Protein AF-A0A2V9ZQU6-F1 (afdb_monomer)

Secondary structure (DSSP, 8-state):
-HHHHHHHHHHHHHHHHHHHHHHHHHHHHHHHHHHHHHHHHHHHHHHHHHHHHHHHHHHHHHHHHHHHHHHHHHHHTGGGGHHHHHHHHHHHHHHHHHHHHHHHHHHHHHHHHHHHHHHHHHHHHHHHHHHHHHHHHHHHHHHHHHHHHHHHHHHHHHHHHHHHHHHHHHHHHHHHHHHHHHHHHHHHHHHHHHHHHHHHHHHHHHH-

Nearest PDB structures (foldseek):
  3ja6-assembly1_I  TM=9.041E-01  e=9.131E-10  Escherichia coli
  3ja6-assembly1_H  TM=8.850E-01  e=3.272E-09  Escherichia coli
  3g67-assembly1_A  TM=8.904E-01  e=5.394E-07  Thermotoga maritima
  3zx6-assembly1_B  TM=6.102E-01  e=6.195E-08  Archaeoglobus fulgidus DSM 4304
  8c5v-assembly1_I  TM=5.410E-01  e=1.636E-06  Escherichia coli

Radius of gyration: 52.22 Å; Cα contacts (8 Å, |Δi|>4): 113; chains: 1; bounding box: 105×24×163 Å

pLDDT: mean 94.08, std 4.04, range [61.94, 97.38]

Foldseek 3Di:
DVVLVVLLVVLVVVLVVLVVVLVVLVVVLVVLVVVLVVLVVQLVVLVVVLVVLVVQLVVLVVQLVVLVVQLVVLVVVPPVSPVSNVVSVVSNVVSVVSNVVSVVVNVVSVVSNVVSVVSSVVSVVVSVVSVVVSVVSVVVSVVSVVSSVVSVVVVVVVVVVVVVVVVVVVVVVVVVVVVVVVVVVVVVVVVVVVVVVVVVVVVVVVVD

Structure (mmCIF, N/CA/C/O backbone):
data_AF-A0A2V9ZQU6-F1
#
_entry.id   AF-A0A2V9ZQU6-F1
#
loop_
_atom_site.group_PDB
_atom_site.id
_atom_site.type_symbol
_atom_site.label_atom_id
_atom_site.label_alt_id
_atom_site.label_comp_id
_atom_site.label_asym_id
_atom_site.label_entity_id
_atom_site.label_seq_id
_atom_site.pdbx_PDB_ins_code
_atom_site.Cartn_x
_atom_site.Cartn_y
_atom_site.Cartn_z
_atom_site.occupancy
_atom_site.B_iso_or_equiv
_atom_site.auth_seq_id
_atom_site.auth_comp_id
_atom_site.auth_asym_id
_atom_site.auth_atom_id
_atom_site.pdbx_PDB_model_num
ATOM 1 N N . LEU A 1 1 ? 27.646 -2.721 -28.801 1.00 71.56 1 LEU A N 1
ATOM 2 C CA . LEU A 1 1 ? 27.083 -4.055 -28.483 1.00 71.56 1 LEU A CA 1
ATOM 3 C C . LEU A 1 1 ? 27.116 -4.331 -26.981 1.00 71.56 1 LEU A C 1
ATOM 5 O O . LEU A 1 1 ? 26.057 -4.599 -26.434 1.00 71.56 1 LEU A O 1
ATOM 9 N N . ASP A 1 2 ? 28.264 -4.181 -26.307 1.00 83.19 2 ASP A N 1
ATOM 10 C CA . ASP A 1 2 ? 28.376 -4.360 -24.843 1.00 83.19 2 ASP A CA 1
ATOM 11 C C . ASP A 1 2 ? 27.404 -3.475 -24.039 1.00 83.19 2 ASP A C 1
ATOM 13 O O . ASP A 1 2 ? 26.641 -3.967 -23.212 1.00 83.19 2 ASP A O 1
ATOM 17 N N . ILE A 1 3 ? 27.334 -2.182 -24.377 1.00 85.25 3 ILE A N 1
ATOM 18 C CA . ILE A 1 3 ? 26.419 -1.226 -23.730 1.00 85.25 3 ILE A CA 1
ATOM 19 C C . ILE A 1 3 ? 24.957 -1.673 -23.856 1.00 85.25 3 ILE A C 1
ATOM 21 O O . ILE A 1 3 ? 24.232 -1.646 -22.873 1.00 85.25 3 ILE A O 1
ATOM 25 N N . SER A 1 4 ? 24.524 -2.133 -25.032 1.00 87.81 4 SER A N 1
ATOM 26 C CA . SER A 1 4 ? 23.145 -2.587 -25.247 1.00 87.81 4 SER A CA 1
ATOM 27 C C . SER A 1 4 ? 22.810 -3.848 -24.444 1.00 87.81 4 SER A C 1
ATOM 29 O O . SER A 1 4 ? 21.704 -3.948 -23.920 1.00 87.81 4 SER A O 1
ATOM 31 N N . ASN A 1 5 ? 23.751 -4.792 -24.316 1.00 85.94 5 ASN A N 1
ATOM 32 C CA . ASN A 1 5 ? 23.561 -5.979 -23.476 1.00 85.94 5 ASN A CA 1
ATOM 33 C C . ASN A 1 5 ? 23.418 -5.585 -22.004 1.00 85.94 5 ASN A C 1
ATOM 35 O O . ASN A 1 5 ? 22.438 -5.969 -21.370 1.00 85.94 5 ASN A O 1
ATOM 39 N N . ARG A 1 6 ? 24.321 -4.732 -21.504 1.00 90.94 6 ARG A N 1
ATOM 40 C CA . ARG A 1 6 ? 24.247 -4.192 -20.140 1.00 90.94 6 ARG A CA 1
ATOM 41 C C . ARG A 1 6 ? 22.943 -3.433 -19.902 1.00 90.94 6 ARG A C 1
ATOM 43 O O . ARG A 1 6 ? 22.263 -3.682 -18.919 1.00 90.94 6 ARG A O 1
ATOM 50 N N . SER A 1 7 ? 22.525 -2.570 -20.830 1.00 91.81 7 SER A N 1
ATOM 51 C CA . SER A 1 7 ? 21.235 -1.873 -20.737 1.00 91.81 7 SER A CA 1
ATOM 52 C C . SER A 1 7 ? 20.051 -2.840 -20.677 1.00 91.81 7 SER A C 1
ATOM 54 O O . SER A 1 7 ? 19.087 -2.575 -19.964 1.00 91.81 7 SER A O 1
ATOM 56 N N . ARG A 1 8 ? 20.101 -3.969 -21.395 1.00 89.38 8 ARG A N 1
ATOM 57 C CA . ARG A 1 8 ? 19.036 -4.979 -21.352 1.00 89.38 8 ARG A CA 1
ATOM 58 C C . ARG A 1 8 ? 18.985 -5.700 -20.004 1.00 89.38 8 ARG A C 1
ATOM 60 O O . ARG A 1 8 ? 17.888 -5.924 -19.496 1.00 89.38 8 ARG A O 1
ATOM 67 N N . GLU A 1 9 ? 20.143 -6.030 -19.438 1.00 91.81 9 GLU A N 1
ATOM 68 C CA . GLU A 1 9 ? 20.265 -6.622 -18.100 1.00 91.81 9 GLU A CA 1
ATOM 69 C C . GLU A 1 9 ? 19.737 -5.676 -17.017 1.00 91.81 9 GLU A C 1
ATOM 71 O O . GLU A 1 9 ? 18.927 -6.094 -16.191 1.00 91.81 9 GLU A O 1
ATOM 76 N N . GLU A 1 10 ? 20.099 -4.391 -17.068 1.00 93.44 10 GLU A N 1
ATOM 77 C CA . GLU A 1 10 ? 19.599 -3.372 -16.134 1.00 93.44 10 GLU A CA 1
ATOM 78 C C . GLU A 1 10 ? 18.072 -3.229 -16.209 1.00 93.44 10 GLU A C 1
ATOM 80 O O . GLU A 1 10 ? 17.391 -3.186 -15.186 1.00 93.44 10 GLU A O 1
ATOM 85 N N . VAL A 1 11 ? 17.498 -3.233 -17.417 1.00 93.69 11 VAL A N 1
ATOM 86 C CA . VAL A 1 11 ? 16.038 -3.190 -17.591 1.00 93.69 11 VAL A CA 1
ATOM 87 C C . VAL A 1 11 ? 15.368 -4.453 -17.040 1.00 93.69 11 VAL A C 1
ATOM 89 O O . VAL A 1 11 ? 14.341 -4.348 -16.372 1.00 93.69 11 VAL A O 1
ATOM 92 N N . GLN A 1 12 ? 15.934 -5.643 -17.274 1.00 91.44 12 GLN A N 1
ATOM 93 C CA . GLN A 1 12 ? 15.415 -6.891 -16.698 1.00 91.44 12 GLN A CA 1
ATOM 94 C C . GLN A 1 12 ? 15.499 -6.900 -15.168 1.00 91.44 12 GLN A C 1
ATOM 96 O O . GLN A 1 12 ? 14.545 -7.308 -14.507 1.00 91.44 12 GLN A O 1
ATOM 101 N N . SER A 1 13 ? 16.604 -6.410 -14.608 1.00 95.12 13 SER A N 1
ATOM 102 C CA . SER A 1 13 ? 16.777 -6.231 -13.165 1.00 95.12 13 SER A CA 1
ATOM 103 C C . SER A 1 13 ? 15.735 -5.262 -12.592 1.00 95.12 13 SER A C 1
ATOM 105 O O . SER A 1 13 ? 15.106 -5.547 -11.569 1.00 95.12 13 SER A O 1
ATOM 107 N N . GLY A 1 14 ? 15.478 -4.154 -13.294 1.00 94.75 14 GLY A N 1
ATOM 108 C CA . GLY A 1 14 ? 14.435 -3.190 -12.951 1.00 94.75 14 GLY A CA 1
ATOM 109 C C . GLY A 1 14 ? 13.037 -3.810 -12.938 1.00 94.75 14 GLY A C 1
ATOM 110 O O . GLY A 1 14 ? 12.305 -3.635 -11.966 1.00 94.75 14 GLY A O 1
ATOM 111 N N . ILE A 1 15 ? 12.690 -4.598 -13.962 1.00 93.19 15 ILE A N 1
ATOM 112 C CA . ILE A 1 15 ? 11.414 -5.332 -14.029 1.00 93.19 15 ILE A CA 1
ATOM 113 C C . ILE A 1 15 ? 11.290 -6.298 -12.844 1.00 93.19 15 ILE A C 1
ATOM 115 O O . ILE A 1 15 ? 10.290 -6.266 -12.133 1.00 93.19 15 ILE A O 1
ATOM 119 N N . GLY A 1 16 ? 12.321 -7.103 -12.568 1.00 94.56 16 GLY A N 1
ATOM 120 C CA . GLY A 1 16 ? 12.293 -8.051 -11.449 1.00 94.56 16 GLY A CA 1
ATOM 121 C C . GLY A 1 16 ? 12.213 -7.371 -10.076 1.00 94.56 16 GLY A C 1
ATOM 122 O O . GLY A 1 16 ? 11.577 -7.883 -9.154 1.00 94.56 16 GLY A O 1
ATOM 123 N N . THR A 1 17 ? 12.823 -6.195 -9.922 1.00 95.31 17 THR A N 1
ATOM 124 C CA . THR A 1 17 ? 12.692 -5.379 -8.704 1.00 95.31 17 THR A CA 1
ATOM 125 C C . THR A 1 17 ? 11.271 -4.840 -8.557 1.00 95.31 17 THR A C 1
ATOM 127 O O . THR A 1 17 ? 10.709 -4.880 -7.462 1.00 95.31 17 THR A O 1
ATOM 130 N N . MET A 1 18 ? 10.663 -4.401 -9.659 1.00 94.31 18 MET A N 1
ATOM 131 C CA . MET A 1 18 ? 9.285 -3.921 -9.670 1.00 94.31 18 MET A CA 1
ATOM 132 C C . MET A 1 18 ? 8.286 -5.041 -9.352 1.00 94.31 18 MET A C 1
ATOM 134 O O . MET A 1 18 ? 7.382 -4.834 -8.551 1.00 94.31 18 MET A O 1
ATOM 138 N N . GLU A 1 19 ? 8.475 -6.247 -9.890 1.00 92.88 19 GLU A N 1
ATOM 139 C CA . GLU A 1 19 ? 7.652 -7.419 -9.550 1.00 92.88 19 GLU A CA 1
ATOM 140 C C . GLU A 1 19 ? 7.693 -7.733 -8.046 1.00 92.88 19 GLU A C 1
ATOM 142 O O . GLU A 1 19 ? 6.650 -7.964 -7.433 1.00 92.88 19 GLU A O 1
ATOM 147 N N . LYS A 1 20 ? 8.877 -7.663 -7.420 1.00 95.50 20 LYS A N 1
ATOM 148 C CA . LYS A 1 20 ? 9.015 -7.817 -5.960 1.00 95.50 20 LYS A CA 1
ATOM 149 C C . LYS A 1 20 ? 8.298 -6.710 -5.188 1.00 95.50 20 LYS A C 1
ATOM 151 O O . LYS A 1 20 ? 7.690 -6.989 -4.158 1.00 95.50 20 LYS A O 1
ATOM 156 N N . ALA A 1 21 ? 8.362 -5.468 -5.667 1.00 94.69 21 ALA A N 1
ATOM 157 C CA . ALA A 1 21 ? 7.648 -4.355 -5.049 1.00 94.69 21 ALA A CA 1
ATOM 158 C C . ALA A 1 21 ? 6.122 -4.537 -5.153 1.00 94.69 21 ALA A C 1
ATOM 160 O O . ALA A 1 21 ? 5.420 -4.345 -4.162 1.00 94.69 21 ALA A O 1
ATOM 161 N N . THR A 1 22 ? 5.612 -4.988 -6.302 1.00 94.06 22 THR A N 1
ATOM 162 C CA . THR A 1 22 ? 4.195 -5.335 -6.495 1.00 94.06 22 THR A CA 1
ATOM 163 C C . THR A 1 22 ? 3.752 -6.474 -5.570 1.00 94.06 22 THR A C 1
ATOM 165 O O . THR A 1 22 ? 2.696 -6.375 -4.951 1.00 94.06 22 THR A O 1
ATOM 168 N N . ASP A 1 23 ? 4.555 -7.531 -5.414 1.00 95.50 23 ASP A N 1
ATOM 169 C CA . ASP A 1 23 ? 4.277 -8.607 -4.448 1.00 95.50 23 ASP A CA 1
ATOM 170 C C . ASP A 1 23 ? 4.244 -8.086 -2.999 1.00 95.50 23 ASP A C 1
ATOM 172 O O . ASP A 1 23 ? 3.348 -8.426 -2.224 1.00 95.50 23 ASP A O 1
ATOM 176 N N . GLY A 1 24 ? 5.176 -7.195 -2.645 1.00 97.06 24 GLY A N 1
ATOM 177 C CA . GLY A 1 24 ? 5.191 -6.512 -1.351 1.00 97.06 24 GLY A CA 1
ATOM 178 C C . GLY A 1 24 ? 3.919 -5.699 -1.095 1.00 97.06 24 GLY A C 1
ATOM 179 O O . GLY A 1 24 ? 3.319 -5.825 -0.030 1.00 97.06 24 GLY A O 1
ATOM 180 N N . LEU A 1 25 ? 3.466 -4.925 -2.083 1.00 96.12 25 LEU A N 1
ATOM 181 C CA . LEU A 1 25 ? 2.220 -4.157 -2.002 1.00 96.12 25 LEU A CA 1
ATOM 182 C C . LEU A 1 25 ? 0.991 -5.062 -1.849 1.00 96.12 25 LEU A C 1
ATOM 184 O O . LEU A 1 25 ? 0.143 -4.785 -1.006 1.00 96.12 25 LEU A O 1
ATOM 188 N N . ASN A 1 26 ? 0.921 -6.182 -2.573 1.00 95.50 26 ASN A N 1
ATOM 189 C CA . ASN A 1 26 ? -0.163 -7.155 -2.403 1.00 95.50 26 ASN A CA 1
ATOM 190 C C . ASN A 1 26 ? -0.192 -7.746 -0.985 1.00 95.50 26 ASN A C 1
ATOM 192 O O . ASN A 1 26 ? -1.257 -7.848 -0.381 1.00 95.50 26 ASN A O 1
ATOM 196 N N . LYS A 1 27 ? 0.969 -8.087 -0.412 1.00 97.19 27 LYS A N 1
ATOM 197 C CA . LYS A 1 27 ? 1.060 -8.566 0.980 1.00 97.19 27 LYS A CA 1
ATOM 198 C C . LYS A 1 27 ? 0.620 -7.508 1.988 1.00 97.19 27 LYS A C 1
ATOM 200 O O . LYS A 1 27 ? -0.056 -7.842 2.963 1.00 97.19 27 LYS A O 1
ATOM 205 N N . ILE A 1 28 ? 0.984 -6.247 1.753 1.00 96.81 28 ILE A N 1
ATOM 206 C CA . ILE A 1 28 ? 0.524 -5.119 2.569 1.00 96.81 28 ILE A CA 1
ATOM 207 C C . ILE A 1 28 ? -1.001 -5.010 2.480 1.00 96.81 28 ILE A C 1
ATOM 209 O O . ILE A 1 28 ? -1.645 -4.926 3.520 1.00 96.81 28 ILE A O 1
ATOM 213 N N . ASN A 1 29 ? -1.581 -5.105 1.280 1.00 95.62 29 ASN A N 1
ATOM 214 C CA . ASN A 1 29 ? -3.030 -5.062 1.082 1.00 95.62 29 ASN A CA 1
ATOM 215 C C . ASN A 1 29 ? -3.757 -6.147 1.893 1.00 95.62 29 ASN A C 1
ATOM 217 O O . ASN A 1 29 ? -4.668 -5.848 2.660 1.00 95.62 29 ASN A O 1
ATOM 221 N N . THR A 1 30 ? -3.297 -7.399 1.806 1.00 96.44 30 THR A N 1
ATOM 222 C CA . THR A 1 30 ? -3.853 -8.512 2.594 1.00 96.44 30 THR A CA 1
ATOM 223 C C . THR A 1 30 ? -3.737 -8.264 4.100 1.00 96.44 30 THR A C 1
ATOM 225 O O . THR A 1 30 ? -4.648 -8.576 4.864 1.00 96.44 30 THR A O 1
ATOM 228 N N . THR A 1 31 ? -2.620 -7.683 4.546 1.00 97.31 31 THR A N 1
ATOM 229 C CA . THR A 1 31 ? -2.394 -7.372 5.966 1.00 97.31 31 THR A CA 1
ATOM 230 C C . THR A 1 31 ? -3.321 -6.258 6.456 1.00 97.31 31 THR A C 1
ATOM 232 O O . THR A 1 31 ? -3.838 -6.342 7.570 1.00 97.31 31 THR A O 1
ATOM 235 N N . ILE A 1 32 ? -3.564 -5.237 5.628 1.00 96.81 32 ILE A N 1
ATOM 236 C CA . ILE A 1 32 ? -4.519 -4.160 5.915 1.00 96.81 32 ILE A CA 1
ATOM 237 C C . ILE A 1 32 ? -5.931 -4.735 6.038 1.00 96.81 32 ILE A C 1
ATOM 239 O O . ILE A 1 32 ? -6.586 -4.480 7.043 1.00 96.81 32 ILE A O 1
ATOM 243 N N . GLN A 1 33 ? -6.365 -5.566 5.086 1.00 94.56 33 G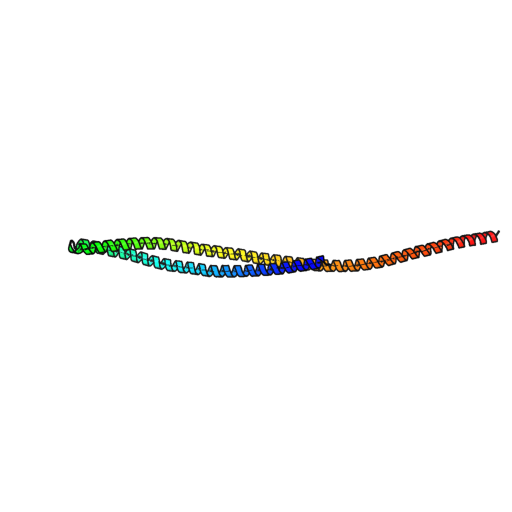LN A N 1
ATOM 244 C CA . GLN A 1 33 ? -7.683 -6.212 5.126 1.00 94.56 33 GLN A CA 1
ATOM 245 C C . GLN A 1 33 ? -7.867 -7.059 6.388 1.00 94.56 33 GLN A C 1
ATOM 247 O O . GLN A 1 33 ? -8.845 -6.887 7.110 1.00 94.56 33 GLN A O 1
ATOM 252 N N . SER A 1 34 ? -6.887 -7.910 6.707 1.00 96.44 34 SER A N 1
ATOM 253 C CA . SER A 1 34 ? -6.923 -8.725 7.925 1.00 96.44 34 SER A CA 1
ATOM 254 C C . SER A 1 34 ? -6.966 -7.868 9.196 1.00 96.44 34 SER A C 1
ATOM 256 O O . SER A 1 34 ? -7.682 -8.189 10.143 1.00 96.44 34 SER A O 1
ATOM 258 N N . SER A 1 35 ? -6.235 -6.751 9.221 1.00 96.56 35 SER A N 1
ATOM 259 C CA . SER A 1 35 ? -6.282 -5.813 10.346 1.00 96.56 35 SER A CA 1
ATOM 260 C C . SER A 1 35 ? -7.651 -5.130 10.452 1.00 96.56 35 SER A C 1
ATOM 262 O O . SER A 1 35 ? -8.138 -4.932 11.564 1.00 96.56 35 SER A O 1
ATOM 264 N N . GLY A 1 36 ? -8.288 -4.827 9.316 1.00 95.62 36 GLY A N 1
ATOM 265 C CA . GLY A 1 36 ? -9.639 -4.269 9.242 1.00 95.62 36 GLY A CA 1
ATOM 266 C C . GLY A 1 36 ? -10.670 -5.188 9.875 1.00 95.62 36 GLY A C 1
ATOM 267 O O . GLY A 1 36 ? -11.415 -4.752 10.748 1.00 95.62 36 GLY A O 1
ATOM 268 N N . GLU A 1 37 ? -10.640 -6.476 9.532 1.00 95.44 37 GLU A N 1
ATOM 269 C CA . GLU A 1 37 ? -11.520 -7.492 10.126 1.00 95.44 37 GLU A CA 1
ATOM 270 C C . GLU A 1 37 ? -11.351 -7.591 11.652 1.00 95.44 37 GLU A C 1
ATOM 272 O O . GLU A 1 37 ? -12.330 -7.683 12.394 1.00 95.44 37 GLU A O 1
ATOM 277 N N . ILE A 1 38 ? -10.108 -7.541 12.145 1.00 96.81 38 ILE A N 1
ATOM 278 C CA . ILE A 1 38 ? -9.818 -7.603 13.585 1.00 96.81 38 ILE A CA 1
ATOM 279 C C . ILE A 1 38 ? -10.369 -6.371 14.313 1.00 96.81 38 ILE A C 1
ATOM 281 O O . ILE A 1 38 ? -10.942 -6.501 15.398 1.00 96.81 38 ILE A O 1
ATOM 285 N N . ILE A 1 39 ? -10.195 -5.178 13.741 1.00 96.81 39 ILE A N 1
ATOM 286 C CA . ILE A 1 39 ? -10.679 -3.934 14.350 1.00 96.81 39 ILE A CA 1
ATOM 287 C C . ILE A 1 39 ? -12.203 -3.832 14.280 1.00 96.81 39 ILE A C 1
ATOM 289 O O . ILE A 1 39 ? -12.821 -3.389 15.248 1.00 96.81 39 ILE A O 1
ATOM 293 N N . ASP A 1 40 ? -12.825 -4.278 13.195 1.00 94.06 40 ASP A N 1
ATOM 294 C CA . ASP A 1 40 ? -14.283 -4.328 13.087 1.00 94.06 40 ASP A CA 1
ATOM 295 C C . ASP A 1 40 ? -14.888 -5.281 14.135 1.00 94.06 40 ASP A C 1
ATOM 297 O O . ASP A 1 40 ? -15.821 -4.933 14.870 1.00 94.06 40 ASP A O 1
ATOM 301 N N . ALA A 1 41 ? -14.262 -6.448 14.328 1.00 95.56 41 ALA A N 1
ATOM 302 C CA . ALA A 1 41 ? -14.624 -7.369 15.400 1.00 95.56 41 ALA A CA 1
ATOM 303 C C . ALA A 1 41 ? -14.427 -6.751 16.799 1.00 95.56 41 ALA A C 1
ATOM 305 O O . ALA A 1 41 ? -15.237 -6.994 17.697 1.00 95.56 41 ALA A O 1
ATOM 306 N N . LEU A 1 42 ? -13.379 -5.943 17.006 1.00 95.94 42 LEU A N 1
ATOM 307 C CA . LEU A 1 42 ? -13.183 -5.185 18.247 1.00 95.94 42 LEU A CA 1
ATOM 308 C C . LEU A 1 42 ? -14.307 -4.160 18.458 1.00 95.94 42 LEU A C 1
ATOM 310 O O . LEU A 1 42 ? -14.829 -4.061 19.568 1.00 95.94 42 LEU A O 1
ATOM 314 N N . GLY A 1 43 ? -14.709 -3.443 17.406 1.00 94.44 43 GLY A N 1
ATOM 315 C CA . GLY A 1 43 ? -15.828 -2.501 17.437 1.00 94.44 43 GLY A CA 1
ATOM 316 C C . GLY A 1 43 ? -17.143 -3.176 17.827 1.00 94.44 43 GLY A C 1
ATOM 317 O O . GLY A 1 43 ? -17.843 -2.688 18.712 1.00 94.44 43 GLY A O 1
ATOM 318 N N . THR A 1 44 ? -17.424 -4.347 17.252 1.00 95.00 44 THR A N 1
ATOM 319 C CA . THR A 1 44 ? -18.609 -5.156 17.590 1.00 95.00 44 THR A CA 1
ATOM 320 C C . THR A 1 44 ? -18.581 -5.624 19.047 1.00 95.00 44 THR A C 1
ATOM 322 O O . THR A 1 44 ? -19.565 -5.490 19.769 1.00 95.00 44 THR A O 1
ATOM 325 N N . ARG A 1 45 ? -17.431 -6.108 19.535 1.00 95.81 45 ARG A N 1
ATOM 326 C CA . ARG A 1 45 ? -17.280 -6.508 20.946 1.00 95.81 45 ARG A CA 1
ATOM 327 C C . ARG A 1 45 ? -17.455 -5.330 21.902 1.00 95.81 45 ARG A C 1
ATOM 329 O O . ARG A 1 45 ? -18.008 -5.507 22.982 1.00 95.81 45 ARG A O 1
ATOM 336 N N . ALA A 1 46 ? -16.987 -4.142 21.525 1.00 96.19 46 ALA A N 1
ATOM 337 C CA . ALA A 1 46 ? -17.186 -2.934 22.315 1.00 96.19 46 ALA A CA 1
ATOM 338 C C . ALA A 1 46 ? -18.667 -2.511 22.349 1.00 96.19 46 ALA A C 1
ATOM 340 O O . ALA A 1 46 ? -19.127 -2.023 23.376 1.00 96.19 46 ALA A O 1
ATOM 341 N N . ASP A 1 47 ? -19.427 -2.716 21.270 1.00 93.44 47 ASP A N 1
ATOM 342 C CA . ASP A 1 47 ? -20.885 -2.514 21.250 1.00 93.44 47 ASP A CA 1
ATOM 343 C C . ASP A 1 47 ? -21.609 -3.462 22.218 1.00 93.44 47 ASP A C 1
ATOM 345 O O . ASP A 1 47 ? -22.432 -3.031 23.025 1.00 93.44 47 ASP A O 1
ATOM 349 N N . ASP A 1 48 ? -21.231 -4.741 22.220 1.00 96.38 48 ASP A N 1
ATOM 350 C CA . ASP A 1 48 ? -21.799 -5.726 23.144 1.00 96.38 48 ASP A CA 1
ATOM 351 C C . ASP A 1 48 ? -21.474 -5.416 24.611 1.00 96.38 48 ASP A C 1
ATOM 353 O O . ASP A 1 48 ? -22.340 -5.550 25.476 1.00 96.38 48 ASP A O 1
ATOM 357 N N . ILE A 1 49 ? -20.256 -4.944 24.904 1.00 95.81 49 ILE A N 1
ATOM 358 C CA . ILE A 1 49 ? -19.913 -4.470 26.252 1.00 95.81 49 ILE A CA 1
ATOM 359 C C . ILE A 1 49 ? -20.752 -3.241 26.619 1.00 95.81 49 ILE A C 1
ATOM 361 O O . ILE A 1 49 ? -21.227 -3.165 27.749 1.00 95.81 49 ILE A O 1
ATOM 365 N N . GLY A 1 50 ? -20.986 -2.317 25.683 1.00 95.44 50 GLY A N 1
ATOM 366 C CA . GLY A 1 50 ? -21.854 -1.155 25.900 1.00 95.44 50 GLY A CA 1
ATOM 367 C C . GLY A 1 50 ? -23.250 -1.553 26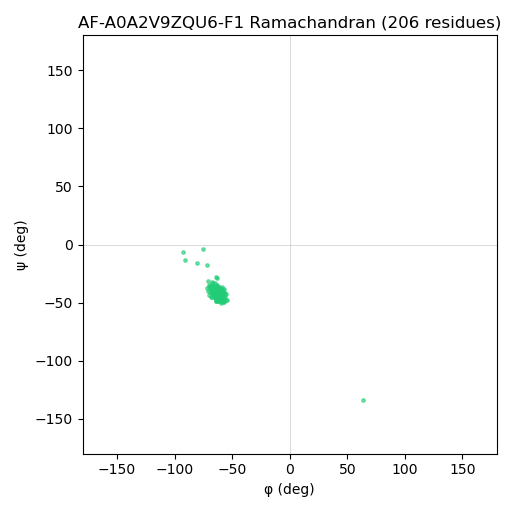.389 1.00 95.44 50 GLY A C 1
ATOM 368 O O . GLY A 1 50 ? -23.697 -1.058 27.420 1.00 95.44 50 GLY A O 1
ATOM 369 N N . LYS A 1 51 ? -23.878 -2.540 25.736 1.00 95.25 51 LYS A N 1
ATOM 370 C CA . LYS A 1 51 ? -25.190 -3.085 26.142 1.00 95.25 51 LYS A CA 1
ATOM 371 C C . LYS A 1 51 ? -25.166 -3.700 27.543 1.00 95.25 51 LYS A C 1
ATOM 373 O O . LYS A 1 51 ? -26.125 -3.572 28.296 1.00 95.25 51 LYS A O 1
ATOM 378 N N . ILE A 1 52 ? -24.079 -4.383 27.908 1.00 95.75 52 ILE A N 1
ATOM 379 C CA . ILE A 1 52 ? -23.924 -4.954 29.256 1.00 95.75 52 ILE A CA 1
ATOM 380 C C . ILE A 1 52 ? -23.823 -3.837 30.299 1.00 95.75 52 ILE A C 1
ATOM 382 O O . ILE A 1 52 ? -24.414 -3.949 31.370 1.00 95.75 52 ILE A O 1
ATOM 386 N N . ILE A 1 53 ? -23.090 -2.764 29.997 1.00 96.31 53 ILE A N 1
ATOM 387 C CA . ILE A 1 53 ? -22.929 -1.627 30.906 1.00 96.31 53 ILE A CA 1
ATOM 388 C C . ILE A 1 53 ? -24.254 -0.895 31.128 1.00 96.31 53 ILE A C 1
ATOM 390 O O . ILE A 1 53 ? -24.535 -0.558 32.274 1.00 96.31 53 ILE A O 1
ATOM 394 N N . GLU A 1 54 ? -25.089 -0.733 30.096 1.00 94.38 54 GLU A N 1
ATOM 395 C CA . GLU A 1 54 ? -26.453 -0.193 30.243 1.00 94.38 54 GLU A CA 1
ATOM 396 C C . GLU A 1 54 ? -27.285 -1.020 31.236 1.00 94.38 54 GLU A C 1
ATOM 398 O O . GLU A 1 54 ? -27.873 -0.471 32.162 1.00 94.38 54 GLU A O 1
ATOM 403 N N . VAL A 1 55 ? -27.249 -2.354 31.134 1.00 96.81 55 VAL A N 1
ATOM 404 C CA . VAL A 1 55 ? -27.959 -3.234 32.081 1.00 96.81 55 VAL A CA 1
ATOM 405 C C . VAL A 1 55 ? -27.425 -3.093 33.511 1.00 96.81 55 VAL A C 1
ATOM 407 O O . VAL A 1 55 ? -28.196 -3.156 34.466 1.00 96.81 55 VAL A O 1
ATOM 410 N N . ILE A 1 56 ? -26.112 -2.927 33.698 1.00 95.44 56 ILE A N 1
ATOM 411 C CA . ILE A 1 56 ? -25.534 -2.755 35.042 1.00 95.44 56 ILE A CA 1
ATOM 412 C C . ILE A 1 56 ? -25.918 -1.389 35.626 1.00 95.44 56 ILE A C 1
ATOM 414 O O . ILE A 1 56 ? -26.169 -1.308 36.829 1.00 95.44 56 ILE A O 1
ATOM 418 N N . ASP A 1 57 ? -25.993 -0.346 34.800 1.00 95.81 57 ASP A N 1
ATOM 419 C CA . ASP A 1 57 ? -26.440 0.987 35.213 1.00 95.81 57 ASP A CA 1
ATOM 420 C C . ASP A 1 57 ? -27.903 0.953 35.687 1.00 95.81 57 ASP A C 1
ATOM 422 O O . ASP A 1 57 ? -28.197 1.368 36.810 1.00 95.81 57 ASP A O 1
ATOM 426 N N . ASP A 1 58 ? -28.783 0.299 34.919 1.00 96.19 58 ASP A N 1
ATOM 427 C CA . ASP A 1 58 ? -30.181 0.054 35.299 1.00 96.19 58 ASP A CA 1
ATOM 428 C C . ASP A 1 58 ? -30.290 -0.726 36.624 1.00 96.19 58 ASP A C 1
ATOM 430 O O . ASP A 1 58 ? -31.119 -0.420 37.488 1.00 96.19 58 ASP A O 1
ATOM 434 N N . LEU A 1 59 ? -29.446 -1.748 36.822 1.00 96.12 59 LEU A N 1
ATOM 435 C CA . LEU A 1 59 ? -29.406 -2.526 38.066 1.00 96.12 59 LEU A CA 1
ATOM 436 C C . LEU A 1 59 ? -28.918 -1.690 39.254 1.00 96.12 59 LEU A C 1
ATOM 438 O O . LEU A 1 59 ? -29.433 -1.849 40.367 1.00 96.12 59 LEU A O 1
ATOM 442 N N . ALA A 1 60 ? -27.939 -0.809 39.046 1.00 96.31 60 ALA A N 1
ATOM 443 C CA . ALA A 1 60 ? -27.454 0.102 40.074 1.00 96.31 60 ALA A CA 1
ATOM 444 C C . ALA A 1 60 ? -28.552 1.09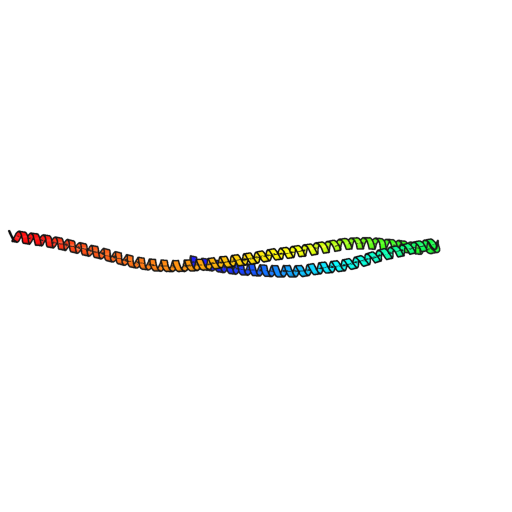8 40.473 1.00 96.31 60 ALA A C 1
ATOM 446 O O . ALA A 1 60 ? -28.798 1.283 41.667 1.00 96.31 60 ALA A O 1
ATOM 447 N N . GLU A 1 61 ? -29.285 1.660 39.509 1.00 95.12 61 GLU A N 1
ATOM 448 C CA . GLU A 1 61 ? -30.407 2.565 39.777 1.00 95.12 61 GLU A CA 1
ATOM 449 C C . GLU A 1 61 ? -31.555 1.859 40.521 1.00 95.12 61 GLU A C 1
ATOM 451 O O . GLU A 1 61 ? -32.051 2.365 41.533 1.00 95.12 61 GLU A O 1
ATOM 456 N N . GLN A 1 62 ? -31.926 0.643 40.105 1.00 96.62 62 GLN A N 1
ATOM 457 C CA . GLN A 1 62 ? -32.928 -0.165 40.812 1.00 96.62 62 GLN A CA 1
ATOM 458 C C . GLN A 1 62 ? -32.493 -0.506 42.240 1.00 96.62 62 GLN A C 1
ATOM 460 O O . GLN A 1 62 ? -33.296 -0.422 43.172 1.00 96.62 62 GLN A O 1
ATOM 465 N N . THR A 1 63 ? -31.220 -0.860 42.434 1.00 96.88 63 THR A N 1
ATOM 466 C CA . THR A 1 63 ? -30.661 -1.151 43.763 1.00 96.88 63 THR A CA 1
ATOM 467 C C . THR A 1 63 ? -30.676 0.095 44.646 1.00 96.88 63 THR A C 1
ATOM 469 O O . THR A 1 63 ? -31.022 0.007 45.825 1.00 96.88 63 THR A O 1
ATOM 472 N N . ASN A 1 64 ? -30.374 1.265 44.079 1.00 94.69 64 ASN A N 1
ATOM 473 C CA . ASN A 1 64 ? -30.443 2.546 44.776 1.00 94.69 64 ASN A CA 1
ATOM 474 C C . ASN A 1 64 ? -31.879 2.871 45.229 1.00 94.69 64 ASN A C 1
ATOM 476 O O . ASN A 1 64 ? -32.103 3.238 46.383 1.00 94.69 64 ASN A O 1
ATOM 480 N N . LEU A 1 65 ? -32.870 2.662 44.355 1.00 95.81 65 LEU A N 1
ATOM 481 C CA . LEU A 1 65 ? -34.295 2.816 44.677 1.00 95.81 65 LEU A CA 1
ATOM 482 C C . LEU A 1 65 ? -34.767 1.831 45.757 1.00 95.81 65 LEU A C 1
ATOM 484 O O . LEU A 1 65 ? -35.491 2.213 46.678 1.00 95.81 65 LEU A O 1
ATOM 488 N N . LEU A 1 66 ? -34.339 0.569 45.679 1.00 96.00 66 LEU A N 1
ATOM 489 C CA . LEU A 1 66 ? -34.621 -0.453 46.692 1.00 96.00 66 LEU A CA 1
ATOM 490 C C . LEU A 1 66 ? -34.031 -0.074 48.056 1.00 96.00 66 LEU A C 1
ATOM 492 O O . LEU A 1 66 ? -34.721 -0.170 49.072 1.00 96.00 66 LEU A O 1
ATOM 496 N N . ALA A 1 67 ? -32.784 0.397 48.074 1.00 96.31 67 ALA A N 1
ATOM 497 C CA . ALA A 1 67 ? -32.105 0.854 49.279 1.00 96.31 67 ALA A CA 1
ATOM 498 C C . ALA A 1 67 ? -32.798 2.074 49.902 1.00 96.31 67 ALA A C 1
ATOM 500 O O . ALA A 1 67 ? -32.989 2.123 51.117 1.00 96.31 67 ALA A O 1
ATOM 501 N N . LEU A 1 68 ? -33.252 3.023 49.080 1.00 94.06 68 LEU A N 1
ATOM 502 C CA . LEU A 1 68 ? -34.025 4.176 49.539 1.00 94.06 68 LEU A CA 1
ATOM 503 C C . LEU A 1 68 ? -35.347 3.750 50.192 1.00 94.06 68 LEU A C 1
ATOM 505 O O . LEU A 1 68 ? -35.666 4.205 51.290 1.00 94.06 68 LEU A O 1
ATOM 509 N N . ASN A 1 69 ? -36.095 2.844 49.559 1.00 94.25 69 ASN A N 1
ATOM 510 C CA . ASN A 1 69 ? -37.338 2.317 50.125 1.00 94.25 69 ASN A CA 1
ATOM 511 C C . ASN A 1 69 ? -37.092 1.583 51.453 1.00 94.25 69 ASN A C 1
ATOM 513 O O . ASN A 1 69 ? -37.849 1.762 52.406 1.00 94.25 69 ASN A O 1
ATOM 517 N N . ALA A 1 70 ? -36.007 0.807 51.546 1.00 94.12 70 ALA A N 1
ATOM 518 C CA . ALA A 1 70 ? -35.612 0.139 52.783 1.00 94.12 70 ALA A CA 1
ATOM 519 C C . ALA A 1 70 ? -35.239 1.138 53.892 1.00 94.12 70 ALA A C 1
ATOM 521 O O . ALA A 1 70 ? -35.619 0.936 55.044 1.00 94.12 70 ALA A O 1
ATOM 522 N N . ALA A 1 71 ? -34.550 2.234 53.558 1.00 93.12 71 ALA A N 1
ATOM 523 C CA . ALA A 1 71 ? -34.220 3.294 54.509 1.00 93.12 71 ALA A CA 1
ATOM 524 C C . ALA A 1 71 ? -35.479 4.010 55.032 1.00 93.12 71 ALA A C 1
ATOM 526 O O . ALA A 1 71 ? -35.582 4.278 56.231 1.00 93.12 71 ALA A O 1
ATOM 527 N N . ILE A 1 72 ? -36.461 4.268 54.159 1.00 91.56 72 ILE A N 1
ATOM 528 C CA . ILE A 1 72 ? -37.758 4.854 54.537 1.00 91.56 72 ILE A CA 1
ATOM 529 C C . ILE A 1 72 ? -38.511 3.925 55.497 1.00 91.56 72 ILE A C 1
ATOM 531 O O . ILE A 1 72 ? -38.993 4.372 56.540 1.00 91.56 72 ILE A O 1
ATOM 535 N N . GLU A 1 73 ? -38.588 2.629 55.187 1.00 94.31 73 GLU A N 1
ATOM 536 C CA . GLU A 1 73 ? -39.314 1.674 56.029 1.00 94.31 73 GLU A CA 1
ATOM 537 C C . GLU A 1 73 ? -38.593 1.426 57.366 1.00 94.31 73 GLU A C 1
ATOM 539 O O . GLU A 1 73 ? -39.233 1.317 58.413 1.00 94.31 73 GLU A O 1
ATOM 544 N N . ALA A 1 74 ? -37.256 1.442 57.370 1.00 93.81 74 ALA A N 1
ATOM 545 C CA . ALA A 1 74 ? -36.458 1.393 58.590 1.00 93.81 74 ALA A CA 1
ATOM 546 C C . ALA A 1 74 ? -36.711 2.610 59.496 1.00 93.81 74 ALA A C 1
ATOM 548 O O . ALA A 1 74 ? -36.886 2.448 60.703 1.00 93.81 74 ALA A O 1
ATOM 549 N N . ALA A 1 75 ? -36.811 3.818 58.928 1.00 90.94 75 ALA A N 1
ATOM 550 C CA . ALA A 1 75 ? -37.184 5.017 59.682 1.00 90.94 75 ALA A CA 1
ATOM 551 C C . ALA A 1 75 ? -38.607 4.912 60.261 1.00 90.94 75 ALA A C 1
ATOM 553 O O . ALA A 1 75 ? -38.862 5.348 61.385 1.00 90.94 75 ALA A O 1
ATOM 554 N N . ARG A 1 76 ? -39.530 4.284 59.523 1.00 92.44 76 ARG A N 1
ATOM 555 C CA . ARG A 1 76 ? -40.916 4.056 59.953 1.00 92.44 76 ARG A CA 1
ATOM 556 C C . ARG A 1 76 ? -41.032 3.075 61.124 1.00 92.44 76 ARG A C 1
ATOM 558 O O . ARG A 1 76 ? -41.916 3.238 61.961 1.00 92.44 76 ARG A O 1
ATOM 565 N N . ALA A 1 77 ? -40.133 2.094 61.205 1.00 92.31 77 ALA A N 1
ATOM 566 C CA . ALA A 1 77 ? -40.061 1.123 62.299 1.00 92.31 77 ALA A CA 1
ATOM 567 C C . ALA A 1 77 ? -39.470 1.691 63.612 1.00 92.31 77 ALA A C 1
ATOM 569 O O . ALA A 1 77 ? -39.441 0.988 64.626 1.00 92.31 77 ALA A O 1
ATOM 570 N N . GLY A 1 78 ? -39.011 2.949 63.622 1.00 90.00 78 GLY A N 1
ATOM 571 C CA . GLY A 1 78 ? -38.482 3.616 64.814 1.00 90.00 78 GLY A CA 1
ATOM 572 C C . GLY A 1 78 ? -37.214 2.945 65.352 1.00 90.00 78 GLY A C 1
ATOM 573 O O . GLY A 1 78 ? -36.304 2.619 64.592 1.00 90.00 78 GLY A O 1
ATOM 574 N N . GLU A 1 79 ? -37.141 2.711 66.667 1.00 88.25 79 GLU A N 1
ATOM 575 C CA . GLU A 1 79 ? -35.942 2.128 67.297 1.00 88.25 79 GLU A CA 1
ATOM 576 C C . GLU A 1 79 ? -35.624 0.704 66.813 1.00 88.25 79 GLU A C 1
ATOM 578 O O . GLU A 1 79 ? -34.456 0.324 66.734 1.00 88.25 79 GLU A O 1
ATOM 583 N N . HIS A 1 80 ? -36.634 -0.073 66.412 1.00 87.69 80 HIS A N 1
ATOM 584 C CA . HIS A 1 80 ? -36.431 -1.427 65.886 1.00 87.69 80 HIS A CA 1
ATOM 585 C C . HIS A 1 80 ? -35.803 -1.444 64.481 1.00 87.69 80 HIS A C 1
ATOM 587 O O . HIS A 1 80 ? -35.261 -2.468 64.068 1.00 87.69 80 HIS A O 1
ATOM 593 N N . GLY A 1 81 ? -35.849 -0.323 63.752 1.00 90.44 81 GLY A N 1
ATOM 594 C CA . GLY A 1 81 ? -35.318 -0.192 62.395 1.00 90.44 81 GLY A CA 1
ATOM 595 C C . GLY A 1 81 ? -33.878 0.317 62.309 1.00 90.44 81 GLY A C 1
ATOM 596 O O . GLY A 1 81 ? -33.305 0.301 61.223 1.00 90.44 81 GLY A O 1
ATOM 597 N N . LEU A 1 82 ? -33.256 0.728 63.423 1.00 87.88 82 LEU A N 1
ATOM 598 C CA . LEU A 1 82 ? -31.937 1.384 63.424 1.00 87.88 82 LEU A CA 1
ATOM 599 C C . LEU A 1 82 ? -30.841 0.559 62.726 1.00 87.88 82 LEU A C 1
ATOM 601 O O . LEU A 1 82 ? -30.071 1.102 61.939 1.00 87.88 82 LEU A O 1
ATOM 605 N N . GLY A 1 83 ? -30.794 -0.756 62.961 1.00 89.44 83 GLY A N 1
ATOM 606 C CA . GLY A 1 83 ? -29.830 -1.641 62.293 1.00 89.44 83 GLY A CA 1
ATOM 607 C C . GLY A 1 83 ? -30.088 -1.787 60.788 1.00 89.44 83 GLY A C 1
ATOM 608 O O . GLY A 1 83 ? -29.146 -1.793 59.999 1.00 89.44 83 GLY A O 1
ATOM 609 N N . PHE A 1 84 ? -31.360 -1.841 60.381 1.00 92.31 84 PHE A N 1
ATOM 610 C CA . PHE A 1 84 ? -31.754 -1.899 58.969 1.00 92.31 84 PHE A CA 1
ATOM 611 C C . PHE A 1 84 ? -31.471 -0.584 58.236 1.00 92.31 84 PHE A C 1
ATOM 613 O O . PHE A 1 84 ? -31.057 -0.620 57.080 1.00 92.31 84 PHE A O 1
ATOM 620 N N . ALA A 1 85 ? -31.627 0.562 58.906 1.00 93.06 85 ALA A N 1
ATOM 621 C CA . ALA A 1 85 ? -31.337 1.875 58.334 1.00 93.06 85 ALA A CA 1
ATOM 622 C C . ALA A 1 85 ? -29.856 2.015 57.946 1.00 93.06 85 ALA A C 1
ATOM 624 O O . ALA A 1 85 ? -29.554 2.508 56.863 1.00 93.06 85 ALA A O 1
ATOM 625 N N . VAL A 1 86 ? -28.936 1.525 58.788 1.00 93.44 86 VAL A N 1
ATOM 626 C CA . VAL A 1 86 ? -27.490 1.545 58.495 1.00 93.44 86 VAL A CA 1
ATOM 627 C C . VAL A 1 86 ? -27.160 0.684 57.275 1.00 93.44 86 VAL A C 1
ATOM 629 O O . VAL A 1 86 ? -26.407 1.113 56.406 1.00 93.44 86 VAL A O 1
ATOM 632 N N . VAL A 1 87 ? -27.744 -0.515 57.184 1.00 95.31 87 VAL A N 1
ATOM 633 C CA . VAL A 1 87 ? -27.532 -1.404 56.031 1.00 95.31 87 VAL A CA 1
ATOM 634 C C . VAL A 1 87 ? -28.099 -0.785 54.755 1.00 95.31 87 VAL A C 1
ATOM 636 O O . VAL A 1 87 ? -27.425 -0.791 53.729 1.00 95.31 87 VAL A O 1
ATOM 639 N N . ALA A 1 88 ? -29.306 -0.221 54.812 1.00 96.12 88 ALA A N 1
ATOM 640 C CA . ALA A 1 88 ? -29.935 0.424 53.665 1.00 96.12 88 ALA A CA 1
ATOM 641 C C . ALA A 1 88 ? -29.090 1.592 53.130 1.00 96.12 88 ALA A C 1
ATOM 643 O O . ALA A 1 88 ? -28.885 1.693 51.923 1.00 96.12 88 ALA A O 1
ATOM 644 N N . ASP A 1 89 ? -28.538 2.430 54.009 1.00 95.12 89 ASP A N 1
ATOM 645 C CA . ASP A 1 89 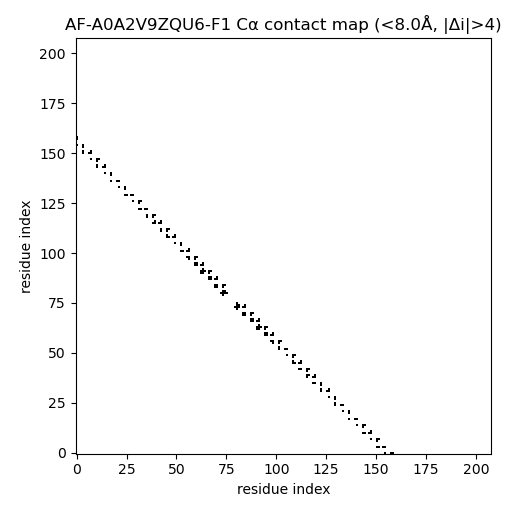? -27.723 3.574 53.592 1.00 95.12 89 ASP A CA 1
ATOM 646 C C . ASP A 1 89 ? -26.354 3.146 53.017 1.00 95.12 89 ASP A C 1
ATOM 648 O O . ASP A 1 89 ? -25.841 3.776 52.091 1.00 95.12 89 ASP A O 1
ATOM 652 N N . GLU A 1 90 ? -25.785 2.031 53.490 1.00 96.56 90 GLU A N 1
ATOM 653 C CA . GLU A 1 90 ? -24.567 1.448 52.910 1.00 96.56 90 GLU A CA 1
ATOM 654 C C . GLU A 1 90 ? -24.829 0.843 51.520 1.00 96.56 90 GLU A C 1
ATOM 656 O O . GLU A 1 90 ? -24.070 1.095 50.583 1.00 96.56 90 GLU A O 1
ATOM 661 N N . VAL A 1 91 ? -25.940 0.114 51.342 1.00 97.06 91 VAL A N 1
ATOM 662 C CA . VAL A 1 91 ? -26.354 -0.408 50.024 1.00 97.06 91 VAL A CA 1
ATOM 663 C C . VAL A 1 91 ? -26.595 0.741 49.042 1.00 97.06 91 VAL A C 1
ATOM 665 O O . VAL A 1 91 ? -26.160 0.658 47.895 1.00 97.06 91 VAL A O 1
ATOM 668 N N . ARG A 1 92 ? -27.218 1.836 49.497 1.00 95.88 92 ARG A N 1
ATOM 669 C CA . ARG A 1 92 ? -27.439 3.050 48.699 1.00 95.88 92 ARG A CA 1
ATOM 670 C C . ARG A 1 92 ? -26.119 3.638 48.193 1.00 95.88 92 ARG A C 1
ATOM 672 O O . ARG A 1 92 ? -25.965 3.860 46.996 1.00 95.88 92 ARG A O 1
ATOM 679 N N . LYS A 1 93 ? -25.130 3.805 49.078 1.00 95.94 93 LYS A N 1
ATOM 680 C CA . LYS A 1 93 ? -23.787 4.286 48.702 1.00 95.94 93 LYS A CA 1
ATOM 681 C C . LYS A 1 93 ? -23.075 3.352 47.725 1.00 95.94 93 LYS A C 1
ATOM 683 O O . LYS A 1 93 ? -22.407 3.829 46.809 1.00 95.94 93 LYS A O 1
ATOM 688 N N . LEU A 1 94 ? -23.195 2.033 47.905 1.00 96.44 94 LEU A N 1
ATOM 689 C CA . LEU A 1 94 ? -22.634 1.062 46.960 1.00 96.44 94 LEU A CA 1
ATOM 690 C C . LEU A 1 94 ? -23.291 1.182 45.581 1.00 96.44 94 LEU A C 1
ATOM 692 O O . LEU A 1 94 ? -22.582 1.143 44.578 1.00 96.44 94 LEU A O 1
ATOM 696 N N . ALA A 1 95 ? -24.612 1.359 45.532 1.00 96.56 95 ALA A N 1
ATOM 697 C CA . ALA A 1 95 ? -25.356 1.534 44.291 1.00 96.56 95 ALA A CA 1
ATOM 698 C C . ALA A 1 95 ? -24.951 2.825 43.557 1.00 96.56 95 ALA A C 1
ATOM 700 O O . ALA A 1 95 ? -24.624 2.772 42.374 1.00 96.56 95 ALA A O 1
ATOM 701 N N . GLU A 1 96 ? -24.857 3.958 44.264 1.00 95.62 96 GLU A N 1
ATOM 702 C CA . GLU A 1 96 ? -24.362 5.231 43.707 1.00 95.62 96 GLU A CA 1
ATOM 703 C C . GLU A 1 96 ? -22.930 5.102 43.165 1.00 95.62 96 GLU A C 1
ATOM 705 O O . GLU A 1 96 ? -22.622 5.570 42.068 1.00 95.62 96 GLU A O 1
ATOM 710 N N . LYS A 1 97 ? -22.047 4.424 43.908 1.00 96.69 97 LYS A N 1
ATOM 711 C CA . LYS A 1 97 ? -20.669 4.178 43.469 1.00 96.69 97 LYS A CA 1
ATOM 712 C C . LYS A 1 97 ? -20.616 3.265 42.241 1.00 96.69 97 LYS A C 1
ATOM 714 O O . LYS A 1 97 ? -19.802 3.503 41.353 1.00 96.69 97 LYS A O 1
ATOM 719 N N . SER A 1 98 ? -21.477 2.248 42.184 1.00 95.94 98 SER A N 1
ATOM 720 C CA . SER A 1 98 ? -21.593 1.350 41.032 1.00 95.94 98 SER A CA 1
ATOM 721 C C . SER A 1 98 ? -22.037 2.107 39.782 1.00 95.94 98 SER A C 1
ATOM 723 O O . SER A 1 98 ? -21.392 1.947 38.751 1.00 95.94 98 SER A O 1
ATOM 725 N N . ALA A 1 99 ? -23.055 2.970 39.895 1.00 94.81 99 ALA A N 1
ATOM 726 C CA . ALA A 1 99 ? -23.546 3.822 38.807 1.00 94.81 99 ALA A CA 1
ATOM 727 C C . ALA A 1 99 ? -22.464 4.793 38.291 1.00 94.81 99 ALA A C 1
ATOM 729 O O . ALA A 1 99 ? -22.274 4.997 37.092 1.00 94.81 99 ALA A O 1
ATOM 730 N N . GLN A 1 100 ? -21.683 5.377 39.205 1.00 96.25 100 GLN A N 1
ATOM 731 C CA . GLN A 1 100 ? -20.560 6.228 38.813 1.00 96.25 100 GLN A CA 1
ATOM 732 C C . GLN A 1 100 ? -19.497 5.438 38.027 1.00 96.25 100 GLN A C 1
ATOM 734 O O . GLN A 1 100 ? -19.010 5.909 37.000 1.00 96.25 100 GLN A O 1
ATOM 739 N N . SER A 1 101 ? -19.158 4.223 38.469 1.00 96.25 101 SER A N 1
ATOM 740 C CA . SER A 1 101 ? -18.200 3.366 37.760 1.00 96.25 101 SER A CA 1
ATOM 741 C C . SER A 1 101 ? -18.716 2.861 36.409 1.00 96.25 101 SER A C 1
ATOM 743 O O . SER A 1 101 ? -17.940 2.819 35.457 1.00 96.25 101 SER A O 1
ATOM 745 N N . THR A 1 102 ? -19.999 2.506 36.277 1.00 95.75 102 THR A N 1
ATOM 746 C CA . THR A 1 102 ? -20.591 2.126 34.982 1.00 95.75 102 THR A CA 1
ATOM 747 C C . THR A 1 102 ? -20.557 3.277 33.996 1.00 95.75 102 THR A C 1
ATOM 749 O O . THR A 1 102 ? -20.216 3.063 32.834 1.00 95.75 102 THR A O 1
ATOM 752 N N . LYS A 1 103 ? -20.809 4.505 34.455 1.00 95.06 103 LYS A N 1
ATOM 753 C CA . LYS A 1 103 ? -20.699 5.698 33.615 1.00 95.06 103 LYS A CA 1
ATOM 754 C C . LYS A 1 103 ? -19.279 5.910 33.084 1.00 95.06 103 LYS A C 1
ATOM 756 O O . LYS A 1 103 ? -19.104 6.107 31.884 1.00 95.06 103 LYS A O 1
ATOM 761 N N . GLU A 1 104 ? -18.267 5.804 33.944 1.00 96.69 104 GLU A N 1
ATOM 762 C CA . GLU A 1 104 ? -16.857 5.905 33.534 1.00 96.69 104 GLU A CA 1
ATOM 763 C C . GLU A 1 104 ? -16.470 4.806 32.528 1.00 96.69 104 GLU A C 1
ATOM 765 O O . GLU A 1 104 ? -15.790 5.071 31.535 1.00 96.69 104 GLU A O 1
ATOM 770 N N . ILE A 1 105 ? -16.942 3.572 32.738 1.00 96.25 105 ILE A N 1
ATOM 771 C CA . ILE A 1 105 ? -16.716 2.473 31.790 1.00 96.25 105 ILE A CA 1
ATOM 772 C C . ILE A 1 105 ? -17.441 2.739 30.462 1.00 96.25 105 ILE A C 1
ATOM 774 O O . ILE A 1 105 ? -16.867 2.490 29.403 1.00 96.25 105 ILE A O 1
ATOM 778 N N . SER A 1 106 ? -18.663 3.275 30.491 1.00 95.69 106 SER A N 1
ATOM 779 C CA . SER A 1 106 ? -19.423 3.630 29.286 1.00 95.69 106 SER A CA 1
ATOM 780 C C . SER A 1 106 ? -18.670 4.651 28.426 1.00 95.69 106 SER A C 1
ATOM 782 O O . SER A 1 106 ? -18.509 4.448 27.221 1.00 95.69 106 SER A O 1
ATOM 784 N N . GLU A 1 107 ? -18.100 5.692 29.042 1.00 96.31 107 GLU A N 1
ATOM 785 C CA . GLU A 1 107 ? -17.268 6.686 28.347 1.00 96.31 107 GLU A CA 1
ATOM 786 C C . GLU A 1 107 ? -16.024 6.050 27.697 1.00 96.31 107 GLU A C 1
ATOM 788 O O . GLU A 1 107 ? -15.689 6.352 26.545 1.00 96.31 107 GLU A O 1
ATOM 793 N N . LEU A 1 108 ? -15.361 5.118 28.393 1.00 96.62 108 LEU A N 1
ATOM 794 C CA . LEU A 1 108 ? -14.225 4.370 27.844 1.00 96.62 108 LEU A CA 1
ATOM 795 C C . LEU A 1 108 ? -14.631 3.504 26.646 1.00 96.62 108 LEU A C 1
ATOM 797 O O . LEU A 1 108 ? -13.924 3.483 25.637 1.00 96.62 108 LEU A O 1
ATOM 801 N N . ILE A 1 109 ? -15.771 2.818 26.727 1.00 96.12 109 ILE A N 1
ATOM 802 C CA . ILE A 1 109 ? -16.283 1.977 25.641 1.00 96.12 109 ILE A CA 1
ATOM 803 C C . ILE A 1 109 ? -16.644 2.817 24.415 1.00 96.12 109 ILE A C 1
ATOM 805 O O . ILE A 1 109 ? -16.251 2.462 23.303 1.00 96.12 109 ILE A O 1
ATOM 809 N N . GLN A 1 110 ? -17.298 3.967 24.595 1.00 94.94 110 GLN A N 1
ATOM 810 C CA . GLN A 1 110 ? -17.578 4.899 23.497 1.00 94.94 110 GLN A CA 1
ATOM 811 C C . GLN A 1 110 ? -16.292 5.401 22.828 1.00 94.94 110 GLN A C 1
ATOM 813 O O . GLN A 1 110 ? -16.216 5.487 21.599 1.00 94.94 110 GLN A O 1
ATOM 818 N N . SER A 1 111 ? -15.256 5.692 23.620 1.00 96.69 111 SER A N 1
ATOM 819 C CA . SER A 1 111 ? -13.940 6.072 23.101 1.00 96.69 111 SER A CA 1
ATOM 820 C C . SER A 1 111 ? -13.313 4.948 22.265 1.00 96.69 111 SER A C 1
ATOM 822 O O . SER A 1 111 ? -12.885 5.185 21.135 1.00 96.69 111 SER A O 1
ATOM 824 N N . ILE A 1 112 ? -13.346 3.704 22.759 1.00 95.94 112 ILE A N 1
ATOM 825 C CA . ILE A 1 112 ? -12.851 2.523 22.031 1.00 95.94 112 ILE A CA 1
ATOM 826 C C . ILE A 1 112 ? -13.603 2.334 20.709 1.00 95.94 112 ILE A C 1
ATOM 828 O O . ILE A 1 112 ? -12.973 2.125 19.674 1.00 95.94 112 ILE A O 1
ATOM 832 N N . GLN A 1 113 ? -14.934 2.449 20.711 1.00 93.06 113 GLN A N 1
ATOM 833 C CA . GLN A 1 113 ? -15.743 2.338 19.493 1.00 93.06 113 GLN A CA 1
ATOM 834 C C . GLN A 1 113 ? -15.380 3.416 18.465 1.00 93.06 113 GLN A C 1
ATOM 836 O O . GLN A 1 113 ? -15.282 3.134 17.268 1.00 93.06 113 GLN A O 1
ATOM 841 N N . LYS A 1 114 ? -15.168 4.657 18.915 1.00 96.06 114 LYS A N 1
ATOM 842 C CA . LYS A 1 114 ? -14.768 5.768 18.046 1.00 96.06 114 LYS A CA 1
ATOM 843 C C . LYS A 1 114 ? -13.392 5.530 17.424 1.00 96.06 114 LYS A C 1
ATOM 845 O O . LYS A 1 114 ? -13.236 5.718 16.217 1.00 96.06 114 LYS A O 1
ATOM 850 N N . GLU A 1 115 ? -12.415 5.108 18.221 1.00 96.88 115 GLU A N 1
ATOM 851 C CA . GLU A 1 115 ? -11.066 4.804 17.732 1.00 96.88 115 GLU A CA 1
ATOM 852 C C . GLU A 1 115 ? -11.063 3.595 16.786 1.00 96.88 115 GLU A C 1
ATOM 854 O O . GLU A 1 115 ? -10.390 3.637 15.757 1.00 96.88 115 GLU A O 1
ATOM 859 N N . ALA A 1 116 ? -11.877 2.566 17.049 1.00 96.25 116 ALA A N 1
ATOM 860 C CA . ALA A 1 116 ? -12.040 1.428 16.144 1.00 96.25 116 ALA A CA 1
ATOM 861 C C . ALA A 1 116 ? -12.581 1.864 14.770 1.00 96.25 116 ALA A C 1
ATOM 863 O O . ALA A 1 116 ? -11.979 1.546 13.746 1.00 96.25 116 ALA A O 1
ATOM 864 N N . ARG A 1 117 ? -13.652 2.673 14.729 1.00 94.38 117 ARG A N 1
ATOM 865 C CA . ARG A 1 117 ? -14.202 3.209 13.466 1.00 94.38 117 ARG A CA 1
ATOM 866 C C . ARG A 1 117 ? -13.175 4.036 12.694 1.00 94.38 117 ARG A C 1
ATOM 868 O O . ARG A 1 117 ? -13.031 3.875 11.487 1.00 94.38 117 ARG A O 1
ATOM 875 N N . LYS A 1 118 ? -12.435 4.896 13.396 1.00 96.81 118 LYS A N 1
ATOM 876 C CA . LYS A 1 118 ? -11.377 5.717 12.795 1.00 96.81 118 LYS A CA 1
ATOM 877 C C . LYS A 1 118 ? -10.232 4.863 12.244 1.00 96.81 118 LYS A C 1
ATOM 879 O O . LYS A 1 118 ? -9.641 5.201 11.222 1.00 96.81 118 LYS A O 1
ATOM 884 N N . ALA A 1 119 ? -9.897 3.766 12.915 1.00 96.94 119 ALA A N 1
ATOM 885 C CA . ALA A 1 119 ? -8.883 2.843 12.436 1.00 96.94 119 ALA A CA 1
ATOM 886 C C . ALA A 1 119 ? -9.338 2.095 11.170 1.00 96.94 119 ALA A C 1
ATOM 888 O O . ALA A 1 119 ? -8.531 1.977 10.252 1.00 96.94 119 ALA A O 1
ATOM 889 N N . VAL A 1 120 ? -10.613 1.696 11.071 1.00 94.81 120 VAL A N 1
ATOM 890 C CA . VAL A 1 120 ? -11.191 1.141 9.829 1.00 94.81 120 VAL A CA 1
ATOM 891 C C . VAL A 1 120 ? -11.119 2.158 8.684 1.00 94.81 120 VAL A C 1
ATOM 893 O O . VAL A 1 120 ? -10.582 1.842 7.630 1.00 94.81 120 VAL A O 1
ATOM 896 N N . GLU A 1 121 ? -11.529 3.411 8.907 1.00 95.50 121 GLU A N 1
ATOM 897 C CA . GLU A 1 121 ? -11.441 4.472 7.886 1.00 95.50 121 GLU A CA 1
ATOM 898 C C . GLU A 1 121 ? -9.995 4.689 7.390 1.00 95.50 121 GLU A C 1
ATOM 900 O O . GLU A 1 121 ? -9.736 4.847 6.194 1.00 95.50 121 GLU A O 1
ATOM 905 N N . ASN A 1 122 ? -9.017 4.651 8.301 1.00 96.56 122 ASN A N 1
ATOM 906 C CA . ASN A 1 122 ? -7.603 4.736 7.934 1.00 96.56 122 ASN A CA 1
ATOM 907 C C . ASN A 1 122 ? -7.124 3.517 7.132 1.00 96.56 122 ASN A C 1
ATOM 909 O O . ASN A 1 122 ? -6.247 3.659 6.276 1.00 96.56 122 ASN A O 1
ATOM 913 N N . MET A 1 123 ? -7.662 2.327 7.403 1.00 95.62 123 MET A N 1
ATOM 914 C CA . MET A 1 123 ? -7.350 1.107 6.656 1.00 95.62 123 MET A CA 1
ATOM 915 C C . MET A 1 123 ? -7.939 1.142 5.247 1.00 95.62 123 MET A C 1
ATOM 917 O O . MET A 1 123 ? -7.235 0.789 4.301 1.00 95.62 123 MET A O 1
ATOM 921 N N . ASP A 1 124 ? -9.156 1.657 5.081 1.00 93.56 124 ASP A N 1
ATOM 922 C CA . ASP A 1 124 ? -9.759 1.882 3.763 1.00 93.56 124 ASP A CA 1
ATOM 923 C C . ASP A 1 124 ? -8.904 2.854 2.943 1.00 93.56 124 ASP A C 1
ATOM 925 O O . ASP A 1 124 ? -8.471 2.545 1.832 1.00 93.56 124 ASP A O 1
ATOM 929 N N . ARG A 1 125 ? -8.512 3.984 3.544 1.00 96.31 125 ARG A N 1
ATOM 930 C CA . ARG A 1 125 ? -7.604 4.939 2.894 1.00 96.31 125 ARG A CA 1
ATOM 931 C C . ARG A 1 125 ? -6.237 4.329 2.566 1.00 96.31 125 ARG A C 1
ATOM 933 O O . ARG A 1 125 ? -5.636 4.659 1.546 1.00 96.31 125 ARG A O 1
ATOM 940 N N . SER A 1 126 ? -5.721 3.452 3.425 1.00 96.62 126 SER A N 1
ATOM 941 C CA . SER A 1 126 ? -4.455 2.750 3.174 1.00 96.62 126 SER A CA 1
ATOM 942 C C . SER A 1 126 ? -4.580 1.759 2.014 1.00 96.62 126 SER A C 1
ATOM 944 O O . SER A 1 126 ? -3.649 1.632 1.223 1.00 96.62 126 SER A O 1
ATOM 946 N N . THR A 1 127 ? -5.737 1.109 1.878 1.00 95.81 127 THR A N 1
ATOM 947 C CA . THR A 1 127 ? -6.069 0.236 0.744 1.00 95.81 127 THR A CA 1
ATOM 948 C C . THR A 1 127 ? -6.050 1.020 -0.568 1.00 95.81 127 THR A C 1
ATOM 950 O O . THR A 1 127 ? -5.423 0.582 -1.533 1.00 95.81 127 THR A O 1
ATOM 953 N N . ASP A 1 128 ? -6.637 2.219 -0.595 1.00 96.56 128 ASP A N 1
ATOM 954 C CA . ASP A 1 128 ? -6.608 3.094 -1.774 1.00 96.56 128 ASP A CA 1
ATOM 955 C C . ASP A 1 128 ? -5.179 3.481 -2.181 1.00 96.56 128 ASP A C 1
ATOM 957 O O . ASP A 1 128 ? -4.817 3.383 -3.355 1.00 96.56 128 ASP A O 1
ATOM 961 N N . ILE A 1 129 ? -4.335 3.847 -1.210 1.00 96.62 129 ILE A N 1
ATOM 962 C CA . ILE A 1 129 ? -2.924 4.194 -1.454 1.00 96.62 129 ILE A CA 1
ATOM 963 C C . ILE A 1 129 ? -2.153 2.996 -2.024 1.00 96.62 129 ILE A C 1
ATOM 965 O O . ILE A 1 129 ? -1.341 3.146 -2.940 1.00 96.62 129 ILE A O 1
ATOM 969 N N . VAL A 1 130 ? -2.396 1.791 -1.502 1.00 97.31 130 VAL A N 1
ATOM 970 C CA . VAL A 1 130 ? -1.761 0.571 -2.015 1.00 97.31 130 VAL A CA 1
ATOM 971 C C . VAL A 1 130 ? -2.222 0.274 -3.442 1.00 97.31 130 VAL A C 1
ATOM 973 O O . VAL A 1 130 ? -1.385 -0.049 -4.286 1.00 97.31 130 VAL A O 1
ATOM 976 N N . ASN A 1 131 ? -3.511 0.441 -3.743 1.00 95.44 131 ASN A N 1
ATOM 977 C CA . ASN A 1 131 ? -4.052 0.274 -5.093 1.00 95.44 131 ASN A CA 1
ATOM 978 C C . ASN A 1 131 ? -3.445 1.274 -6.089 1.00 95.44 131 ASN A C 1
ATOM 980 O O . ASN A 1 131 ? -3.074 0.890 -7.199 1.00 95.44 131 ASN A O 1
ATOM 984 N N . GLU A 1 132 ? -3.277 2.537 -5.692 1.00 96.62 132 GLU A N 1
ATOM 985 C CA . GLU A 1 132 ? -2.560 3.534 -6.494 1.00 96.62 132 GLU A CA 1
ATOM 986 C C . GLU A 1 132 ? -1.105 3.102 -6.744 1.00 96.62 132 GLU A C 1
ATOM 988 O O . GLU A 1 132 ? -0.638 3.111 -7.885 1.00 96.62 132 GLU A O 1
ATOM 993 N N . GLY A 1 133 ? -0.408 2.627 -5.707 1.00 95.88 133 GLY A N 1
ATOM 994 C CA . GLY A 1 133 ? 0.951 2.094 -5.825 1.00 95.88 133 GLY A CA 1
ATOM 995 C C . GLY A 1 133 ? 1.056 0.890 -6.770 1.00 95.88 133 GLY A C 1
ATOM 996 O O . GLY A 1 133 ? 2.014 0.786 -7.540 1.00 95.88 133 GLY A O 1
ATOM 997 N N . LEU A 1 134 ? 0.062 -0.003 -6.760 1.00 95.12 134 LEU A N 1
ATOM 998 C CA . LEU A 1 134 ? -0.016 -1.136 -7.684 1.00 95.12 134 LEU A CA 1
ATOM 999 C C . LEU A 1 134 ? -0.187 -0.664 -9.135 1.00 95.12 134 LEU A C 1
ATOM 1001 O O . LEU A 1 134 ? 0.515 -1.167 -10.015 1.00 95.12 134 LEU A O 1
ATOM 1005 N N . ASN A 1 135 ? -1.050 0.325 -9.380 1.00 95.50 135 ASN A N 1
ATOM 1006 C CA . ASN A 1 135 ? -1.257 0.906 -10.711 1.00 95.50 135 ASN A CA 1
ATOM 1007 C C . ASN A 1 135 ? 0.016 1.583 -11.240 1.00 95.50 135 ASN A C 1
ATOM 1009 O O . ASN A 1 135 ? 0.464 1.272 -12.344 1.00 95.50 135 ASN A O 1
ATOM 1013 N N . LEU A 1 136 ? 0.665 2.423 -10.426 1.00 95.50 136 LEU A N 1
ATOM 1014 C CA . LEU A 1 136 ? 1.952 3.042 -10.771 1.00 95.50 136 LEU A CA 1
ATOM 1015 C C . LEU A 1 136 ? 3.021 1.987 -11.080 1.00 95.50 136 LEU A C 1
ATOM 1017 O O . LEU A 1 136 ? 3.811 2.126 -12.016 1.00 95.50 136 LEU A O 1
ATOM 1021 N N . GLY A 1 137 ? 3.017 0.890 -10.325 1.00 94.38 137 GLY A N 1
ATOM 1022 C CA . GLY A 1 137 ? 3.887 -0.249 -10.567 1.00 94.38 137 GLY A CA 1
ATOM 1023 C C . GLY A 1 137 ? 3.661 -0.938 -11.915 1.00 94.38 137 GLY A C 1
ATOM 1024 O O . GLY A 1 137 ? 4.621 -1.335 -12.583 1.00 94.38 137 GLY A O 1
ATOM 1025 N N . GLN A 1 138 ? 2.404 -1.063 -12.345 1.00 92.69 138 GLN A N 1
ATOM 1026 C CA . GLN A 1 138 ? 2.054 -1.592 -13.666 1.00 92.69 138 GLN A CA 1
ATOM 1027 C C . GLN A 1 138 ? 2.497 -0.645 -14.788 1.00 92.69 138 GLN A C 1
ATOM 1029 O O . GLN A 1 138 ? 3.075 -1.101 -15.780 1.00 92.69 138 GLN A O 1
ATOM 1034 N N . GLU A 1 139 ? 2.289 0.662 -14.622 1.00 95.12 139 GLU A N 1
ATOM 1035 C CA . GLU A 1 139 ? 2.732 1.677 -15.582 1.00 95.12 139 GLU A CA 1
ATOM 1036 C C . GLU A 1 139 ? 4.255 1.675 -15.753 1.00 95.12 139 GLU A C 1
ATOM 1038 O O . GLU A 1 139 ? 4.757 1.654 -16.884 1.00 95.12 139 GLU A O 1
ATOM 1043 N N . LEU A 1 140 ? 5.005 1.608 -14.648 1.00 93.88 140 LEU A N 1
ATOM 1044 C CA . LEU A 1 140 ? 6.463 1.522 -14.680 1.00 93.88 140 LEU A CA 1
ATOM 1045 C C . LEU A 1 140 ? 6.939 0.239 -15.375 1.00 93.88 140 LEU A C 1
ATOM 1047 O O . LEU A 1 140 ? 7.839 0.287 -16.215 1.00 93.88 140 LEU A O 1
ATOM 1051 N N . ASN A 1 141 ? 6.304 -0.903 -15.096 1.00 93.50 141 ASN A N 1
ATOM 1052 C CA . ASN A 1 141 ? 6.590 -2.157 -15.796 1.00 93.50 141 ASN A CA 1
ATOM 1053 C C . ASN A 1 141 ? 6.364 -2.039 -17.312 1.00 93.50 141 ASN A C 1
ATOM 1055 O O . ASN A 1 141 ? 7.186 -2.505 -18.107 1.00 93.50 141 ASN A O 1
ATOM 1059 N N . ALA A 1 142 ? 5.275 -1.393 -17.735 1.00 94.38 142 ALA A N 1
ATOM 1060 C CA . ALA A 1 142 ? 5.004 -1.149 -19.148 1.00 94.38 142 ALA A CA 1
ATOM 1061 C C . ALA A 1 142 ? 6.063 -0.229 -19.784 1.00 94.38 142 ALA A C 1
ATOM 1063 O O . ALA A 1 142 ? 6.515 -0.491 -20.903 1.00 94.38 142 ALA A O 1
ATOM 1064 N 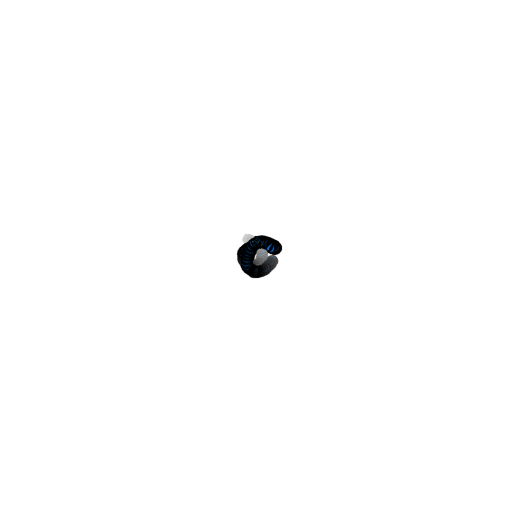N . ALA A 1 143 ? 6.502 0.813 -19.072 1.00 95.75 143 ALA A N 1
ATOM 1065 C CA . ALA A 1 143 ? 7.566 1.707 -19.522 1.00 95.75 143 ALA A CA 1
ATOM 1066 C C . ALA A 1 143 ? 8.913 0.977 -19.667 1.00 95.75 143 ALA A C 1
ATOM 1068 O O . ALA A 1 143 ? 9.556 1.080 -20.713 1.00 95.75 143 ALA A O 1
ATOM 1069 N N . LEU A 1 144 ? 9.305 0.164 -18.682 1.00 94.06 144 LEU A N 1
ATOM 1070 C CA . LEU A 1 144 ? 10.530 -0.642 -18.735 1.00 94.06 144 LEU A CA 1
ATOM 1071 C C . LEU A 1 144 ? 10.511 -1.640 -19.900 1.00 94.06 144 LEU A C 1
ATOM 1073 O O . LEU A 1 144 ? 11.508 -1.782 -20.607 1.00 94.06 144 LEU A O 1
ATOM 1077 N N . ARG A 1 145 ? 9.366 -2.276 -20.181 1.00 92.94 145 ARG A N 1
ATOM 1078 C CA . ARG A 1 145 ? 9.211 -3.149 -21.359 1.00 92.94 145 ARG A CA 1
ATOM 1079 C C . ARG A 1 145 ? 9.403 -2.390 -22.672 1.00 92.94 145 ARG A C 1
ATOM 1081 O O . ARG A 1 145 ? 10.087 -2.892 -23.563 1.00 92.94 145 ARG A O 1
ATOM 1088 N N . LYS A 1 146 ? 8.860 -1.172 -22.791 1.00 95.25 146 LYS A N 1
ATOM 1089 C CA . LYS A 1 146 ? 9.099 -0.309 -23.962 1.00 95.25 146 LYS A CA 1
ATOM 1090 C C . LYS A 1 146 ? 10.586 0.024 -24.113 1.00 95.25 146 LYS A C 1
ATOM 1092 O O . LYS A 1 146 ? 11.115 -0.104 -25.212 1.00 95.25 146 LYS A O 1
ATOM 1097 N N . ILE A 1 147 ? 11.270 0.370 -23.020 1.00 94.19 147 ILE A N 1
ATOM 1098 C CA . ILE A 1 147 ? 12.718 0.634 -23.030 1.00 94.19 147 ILE A CA 1
ATOM 1099 C C . ILE A 1 147 ? 13.493 -0.613 -23.480 1.00 94.19 147 ILE A C 1
ATOM 1101 O O . ILE A 1 147 ? 14.374 -0.506 -24.329 1.00 94.19 147 ILE A O 1
ATOM 1105 N N . SER A 1 148 ? 13.135 -1.802 -22.985 1.00 92.06 148 SER A N 1
ATOM 1106 C CA . SER A 1 148 ? 13.758 -3.070 -23.397 1.00 92.06 148 SER A CA 1
ATOM 1107 C C . SER A 1 148 ? 13.675 -3.301 -24.913 1.00 92.06 148 SER A C 1
ATOM 1109 O O . SER A 1 148 ? 14.658 -3.697 -25.551 1.00 92.06 148 SER A O 1
ATOM 1111 N N . ASN A 1 149 ? 12.517 -2.997 -25.507 1.00 92.94 149 ASN A N 1
ATOM 1112 C CA . ASN A 1 149 ? 12.308 -3.107 -26.949 1.00 92.94 149 ASN A CA 1
ATOM 1113 C C . ASN A 1 149 ? 13.189 -2.117 -27.723 1.00 92.94 149 ASN A C 1
ATOM 1115 O O . ASN A 1 149 ? 13.869 -2.524 -28.662 1.00 92.94 149 ASN A O 1
ATOM 1119 N N . VAL A 1 150 ? 13.245 -0.853 -27.288 1.00 94.50 150 VAL A N 1
ATOM 1120 C CA . VAL A 1 150 ? 14.096 0.177 -27.911 1.00 94.50 150 VAL A CA 1
ATOM 1121 C C . VAL A 1 150 ? 15.577 -0.208 -27.834 1.00 94.50 150 VAL A C 1
ATOM 1123 O O . VAL A 1 150 ? 16.289 -0.125 -28.830 1.00 94.50 150 VAL A O 1
ATOM 1126 N N . VAL A 1 151 ? 16.050 -0.703 -26.686 1.00 92.44 151 VAL A N 1
ATOM 1127 C CA . VAL A 1 151 ? 17.436 -1.186 -26.529 1.00 92.44 151 VAL A CA 1
ATOM 1128 C C . VAL A 1 151 ? 17.738 -2.336 -27.495 1.00 92.44 151 VAL A C 1
ATOM 1130 O O . VAL A 1 151 ? 18.827 -2.400 -28.070 1.00 92.44 151 VAL A O 1
ATOM 1133 N N . THR A 1 152 ? 16.769 -3.229 -27.707 1.00 90.94 152 THR A N 1
ATOM 1134 C CA . THR A 1 152 ? 16.891 -4.345 -28.656 1.00 90.94 152 THR A CA 1
ATOM 1135 C C . THR A 1 152 ? 16.967 -3.858 -30.105 1.00 90.94 152 THR A C 1
ATOM 1137 O O . THR A 1 152 ? 17.734 -4.402 -30.896 1.00 90.94 152 THR A O 1
ATOM 1140 N N . GLU A 1 153 ? 16.210 -2.826 -30.465 1.00 93.62 153 GLU A N 1
ATOM 1141 C CA . GLU A 1 153 ? 16.257 -2.218 -31.797 1.00 93.62 153 GLU A CA 1
ATOM 1142 C C . GLU A 1 153 ? 17.592 -1.504 -32.048 1.00 93.62 153 GLU A C 1
ATOM 1144 O O . GLU A 1 153 ? 18.249 -1.749 -33.059 1.00 93.62 153 GLU A O 1
ATOM 1149 N N . VAL A 1 154 ? 18.071 -0.724 -31.074 1.00 92.06 154 VAL A N 1
ATOM 1150 C CA . VAL A 1 154 ? 19.393 -0.077 -31.126 1.00 92.06 154 VAL A CA 1
ATOM 1151 C C . VAL A 1 154 ? 20.514 -1.108 -31.289 1.00 92.06 154 VAL A C 1
ATOM 1153 O O . VAL A 1 154 ? 21.461 -0.878 -32.041 1.00 92.06 154 VAL A O 1
ATOM 1156 N N . TYR A 1 155 ? 20.411 -2.260 -30.619 1.00 90.75 155 TYR A N 1
ATOM 1157 C CA . TYR A 1 15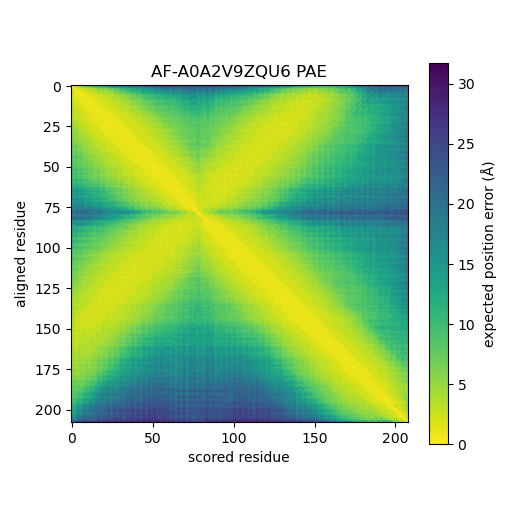5 ? 21.367 -3.355 -30.792 1.00 90.75 155 TYR A CA 1
ATOM 1158 C C . TYR A 1 155 ? 21.415 -3.850 -32.244 1.00 90.75 155 TYR A C 1
ATOM 1160 O O . TYR A 1 155 ? 22.508 -4.022 -32.783 1.00 90.75 155 TYR A O 1
ATOM 1168 N N . LYS A 1 156 ? 20.254 -4.032 -32.889 1.00 92.06 156 LYS A N 1
ATOM 1169 C CA . LYS A 1 156 ? 20.175 -4.460 -34.295 1.00 92.06 156 LYS A CA 1
ATOM 1170 C C . LYS A 1 156 ? 20.795 -3.429 -35.235 1.00 92.06 156 LYS A C 1
ATOM 1172 O O . LYS A 1 156 ? 21.663 -3.793 -36.024 1.00 92.06 156 LYS A O 1
ATOM 1177 N N . PHE A 1 157 ? 20.453 -2.148 -35.089 1.00 93.31 157 PHE A N 1
ATOM 1178 C CA . PHE A 1 157 ? 21.059 -1.095 -35.912 1.00 93.31 157 PHE A CA 1
ATOM 1179 C C . PHE A 1 157 ? 22.575 -1.019 -35.736 1.00 93.31 157 PHE A C 1
ATOM 1181 O O . PHE A 1 157 ? 23.302 -0.849 -36.710 1.00 93.31 157 PHE A O 1
ATOM 1188 N N . ALA A 1 158 ? 23.087 -1.207 -34.518 1.00 91.69 158 ALA A N 1
ATOM 1189 C CA . ALA A 1 158 ? 24.529 -1.249 -34.294 1.00 91.69 158 ALA A CA 1
ATOM 1190 C C . ALA A 1 158 ? 25.208 -2.425 -35.025 1.00 91.69 158 ALA A C 1
ATOM 1192 O O . ALA A 1 158 ? 26.337 -2.276 -35.495 1.00 91.69 158 ALA A O 1
ATOM 1193 N N . GLN A 1 159 ? 24.542 -3.582 -35.138 1.00 92.19 159 GLN A N 1
ATOM 1194 C CA . GLN A 1 159 ? 25.047 -4.713 -35.924 1.00 92.19 159 GLN A CA 1
ATOM 1195 C C . GLN A 1 159 ? 25.045 -4.409 -37.426 1.00 92.19 159 GLN A C 1
ATOM 1197 O O . GLN A 1 159 ? 26.046 -4.664 -38.094 1.00 92.19 159 GLN A O 1
ATOM 1202 N N . GLU A 1 160 ? 23.962 -3.827 -37.943 1.00 95.44 160 GLU A N 1
ATOM 1203 C CA . GLU A 1 160 ? 23.844 -3.434 -39.353 1.00 95.44 160 GLU A CA 1
ATOM 1204 C C . GLU A 1 160 ? 24.891 -2.382 -39.741 1.00 95.44 160 GLU A C 1
ATOM 1206 O O . GLU A 1 160 ? 25.581 -2.541 -40.747 1.00 95.44 160 GLU A O 1
ATOM 1211 N N . ILE A 1 161 ? 25.094 -1.359 -38.902 1.00 94.62 161 ILE A N 1
ATOM 1212 C CA . ILE A 1 161 ? 26.145 -0.349 -39.096 1.00 94.62 161 ILE A CA 1
ATOM 1213 C C . ILE A 1 161 ? 27.526 -1.006 -39.095 1.00 94.62 161 ILE A C 1
ATOM 1215 O O . ILE A 1 161 ? 28.366 -0.674 -39.932 1.00 94.62 161 ILE A O 1
ATOM 1219 N N . GLY A 1 162 ? 27.774 -1.947 -38.178 1.00 94.50 162 GLY A N 1
ATOM 1220 C CA . GLY A 1 162 ? 29.030 -2.695 -38.136 1.00 94.50 162 GLY A CA 1
ATOM 1221 C C . GLY A 1 162 ? 29.293 -3.466 -39.433 1.00 94.50 162 GLY A C 1
ATOM 1222 O O . GLY A 1 162 ? 30.398 -3.399 -39.972 1.00 94.50 162 GLY A O 1
ATOM 1223 N N . ALA A 1 163 ? 28.270 -4.137 -39.970 1.00 95.62 163 ALA A N 1
ATOM 1224 C CA . ALA A 1 163 ? 28.356 -4.851 -41.241 1.00 95.62 163 ALA A CA 1
ATOM 1225 C C . ALA A 1 163 ? 28.607 -3.900 -42.425 1.00 95.62 163 ALA A C 1
ATOM 1227 O O . ALA A 1 163 ? 29.550 -4.116 -43.188 1.00 95.62 163 ALA A O 1
ATOM 1228 N N . ALA A 1 164 ? 27.838 -2.812 -42.528 1.00 97.12 164 ALA A N 1
ATOM 1229 C CA . ALA A 1 164 ? 27.989 -1.806 -43.581 1.00 97.12 164 ALA A CA 1
ATOM 1230 C C . ALA A 1 164 ? 29.365 -1.118 -43.538 1.00 97.12 164 ALA A C 1
ATOM 1232 O O . ALA A 1 164 ? 29.991 -0.896 -44.571 1.00 97.12 164 ALA A O 1
ATOM 1233 N N . THR A 1 165 ? 29.883 -0.836 -42.339 1.00 97.06 165 THR A N 1
ATOM 1234 C CA . THR A 1 165 ? 31.223 -0.254 -42.159 1.00 97.06 165 THR A CA 1
ATOM 1235 C C . THR A 1 165 ? 32.310 -1.215 -42.640 1.00 97.06 165 THR A C 1
ATOM 1237 O O . THR A 1 165 ? 33.285 -0.795 -43.267 1.00 97.06 165 THR A O 1
ATOM 1240 N N . ASN A 1 166 ? 32.145 -2.517 -42.386 1.00 96.12 166 ASN A N 1
ATOM 1241 C CA . ASN A 1 166 ? 33.080 -3.528 -42.869 1.00 96.12 166 ASN A CA 1
ATOM 1242 C C . ASN A 1 166 ? 33.057 -3.637 -44.405 1.00 96.12 166 ASN A C 1
ATOM 1244 O O . ASN A 1 166 ? 34.111 -3.682 -45.040 1.00 96.12 166 ASN A O 1
ATOM 1248 N N . GLU A 1 167 ? 31.872 -3.603 -45.015 1.00 97.25 167 GLU A N 1
ATOM 1249 C CA . GLU A 1 167 ? 31.714 -3.567 -46.473 1.00 97.25 167 GLU A CA 1
ATOM 1250 C C . GLU A 1 167 ? 32.341 -2.305 -47.089 1.00 97.25 167 GLU A C 1
ATOM 1252 O O . GLU A 1 167 ? 33.114 -2.393 -48.045 1.00 97.25 167 GLU A O 1
ATOM 1257 N N . GLN A 1 168 ? 32.105 -1.134 -46.491 1.00 96.56 168 GLN A N 1
ATOM 1258 C CA . GLN A 1 168 ? 32.697 0.131 -46.929 1.00 96.56 168 GLN A CA 1
ATOM 1259 C C . GLN A 1 168 ? 34.231 0.116 -46.840 1.00 96.56 168 GLN A C 1
ATOM 1261 O O . GLN A 1 168 ? 34.907 0.651 -47.724 1.00 96.56 168 GLN A O 1
ATOM 1266 N N . SER A 1 169 ? 34.795 -0.517 -45.807 1.00 97.31 169 SER A N 1
ATOM 1267 C CA . SER A 1 169 ? 36.244 -0.713 -45.670 1.00 97.31 169 SER A CA 1
ATOM 1268 C C . SER A 1 169 ? 36.806 -1.569 -46.812 1.00 97.31 169 SER A C 1
ATOM 1270 O O . SER A 1 169 ? 37.798 -1.195 -47.448 1.00 97.31 169 SER A O 1
ATOM 1272 N N . HIS A 1 170 ? 36.127 -2.670 -47.154 1.00 96.62 170 HIS A N 1
ATOM 1273 C CA . HIS A 1 170 ? 36.496 -3.503 -48.300 1.00 96.62 170 HIS A CA 1
ATOM 1274 C C . HIS A 1 170 ? 36.423 -2.734 -49.625 1.00 96.62 170 HIS A C 1
ATOM 1276 O O . HIS A 1 170 ? 37.395 -2.751 -50.386 1.00 96.62 170 HIS A O 1
ATOM 1282 N N . GLY A 1 171 ? 35.332 -2.006 -49.876 1.00 97.38 171 GLY A N 1
ATOM 1283 C CA . GLY A 1 171 ? 35.182 -1.175 -51.074 1.00 97.38 171 GLY A CA 1
ATOM 1284 C C . GLY A 1 171 ? 36.254 -0.085 -51.170 1.00 97.38 171 GLY A C 1
ATOM 1285 O O . GLY A 1 171 ? 36.862 0.106 -52.222 1.00 97.38 171 GLY A O 1
ATOM 1286 N N . SER A 1 172 ? 36.583 0.567 -50.051 1.00 97.00 172 SER A N 1
ATOM 1287 C CA . SER A 1 172 ? 37.653 1.574 -49.991 1.00 97.00 172 SER A CA 1
ATOM 1288 C C . SER A 1 172 ? 39.025 0.974 -50.316 1.00 97.00 172 SER A C 1
ATOM 1290 O O . SER A 1 172 ? 39.814 1.583 -51.038 1.00 97.00 172 SER A O 1
ATOM 1292 N N . SER A 1 173 ? 39.301 -0.252 -49.854 1.00 97.00 173 SER A N 1
ATOM 1293 C CA . SER A 1 173 ? 40.522 -0.983 -50.214 1.00 97.00 173 SER A CA 1
ATOM 1294 C C . SER A 1 173 ? 40.586 -1.299 -51.714 1.00 97.00 173 SER A C 1
ATOM 1296 O O . SER A 1 173 ? 41.647 -1.173 -52.329 1.00 97.00 173 SER A O 1
ATOM 1298 N N . GLN A 1 174 ? 39.459 -1.666 -52.332 1.00 97.31 174 GLN A N 1
ATOM 1299 C CA . GLN A 1 174 ? 39.387 -1.899 -53.777 1.00 97.31 174 GLN A CA 1
ATOM 1300 C C . GLN A 1 174 ? 39.619 -0.615 -54.578 1.00 97.31 174 GLN A C 1
ATOM 1302 O O . GLN A 1 174 ? 40.389 -0.638 -55.539 1.00 97.31 174 GLN A O 1
ATOM 1307 N N . ILE A 1 175 ? 39.021 0.504 -54.158 1.00 96.94 175 ILE A N 1
ATOM 1308 C CA . ILE A 1 175 ? 39.244 1.821 -54.771 1.00 96.94 175 ILE A CA 1
ATOM 1309 C C . ILE A 1 175 ? 40.721 2.199 -54.686 1.00 96.94 175 ILE A C 1
ATOM 1311 O O . ILE A 1 175 ? 41.308 2.568 -55.698 1.00 96.94 175 ILE A O 1
ATOM 1315 N N . ALA A 1 176 ? 41.349 2.046 -53.517 1.00 96.69 176 ALA A N 1
ATOM 1316 C CA . ALA A 1 176 ? 42.769 2.342 -53.350 1.00 96.69 176 ALA A CA 1
ATOM 1317 C C . ALA A 1 176 ? 43.6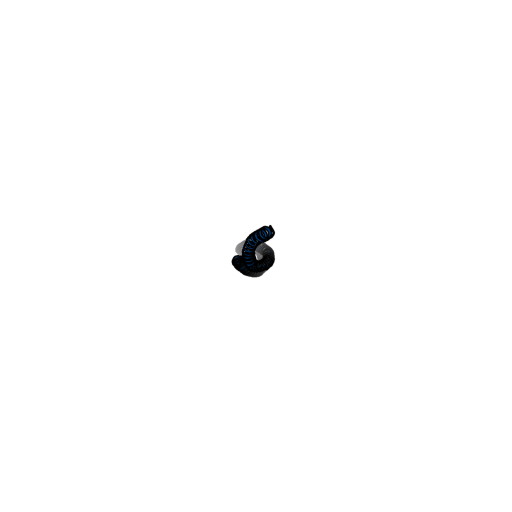40 1.554 -54.347 1.00 96.69 176 ALA A C 1
ATOM 1319 O O . ALA A 1 176 ? 44.495 2.138 -55.009 1.00 96.69 176 ALA A O 1
ATOM 1320 N N . ARG A 1 177 ? 43.369 0.252 -54.528 1.00 97.06 177 ARG A N 1
ATOM 1321 C CA . ARG A 1 177 ? 44.070 -0.584 -55.522 1.00 97.06 177 ARG A CA 1
ATOM 1322 C C . ARG A 1 177 ? 43.822 -0.121 -56.958 1.00 97.06 177 ARG A C 1
ATOM 1324 O O . ARG A 1 177 ? 44.756 -0.099 -57.755 1.00 97.06 177 ARG A O 1
ATOM 1331 N N . ALA A 1 178 ? 42.585 0.240 -57.296 1.00 96.88 178 ALA A N 1
ATOM 1332 C CA . ALA A 1 178 ? 42.245 0.747 -58.623 1.00 96.88 178 ALA A CA 1
ATOM 1333 C C . ALA A 1 178 ? 42.981 2.063 -58.926 1.00 96.88 178 ALA A C 1
ATOM 1335 O O . ALA A 1 178 ? 43.526 2.220 -60.016 1.00 96.88 178 ALA A O 1
ATOM 1336 N N . THR A 1 179 ? 43.072 2.964 -57.947 1.00 96.94 179 THR A N 1
ATOM 1337 C CA . THR A 1 179 ? 43.823 4.220 -58.062 1.00 96.94 179 THR A CA 1
ATOM 1338 C C . THR A 1 179 ? 45.319 3.975 -58.261 1.00 96.94 179 THR A C 1
ATOM 1340 O O . THR A 1 179 ? 45.925 4.613 -59.119 1.00 96.94 179 THR A O 1
ATOM 1343 N N . THR A 1 180 ? 45.925 3.028 -57.532 1.00 97.00 180 THR A N 1
ATOM 1344 C CA . THR A 1 180 ? 47.328 2.634 -57.764 1.00 97.00 180 THR A CA 1
ATOM 1345 C C . THR A 1 180 ? 47.537 2.148 -59.197 1.00 97.00 180 THR A C 1
ATOM 1347 O O . THR A 1 180 ? 48.438 2.629 -59.876 1.00 97.00 180 THR A O 1
ATOM 1350 N N . ARG A 1 181 ? 46.651 1.280 -59.695 1.00 96.69 181 ARG A N 1
ATOM 1351 C CA . ARG A 1 181 ? 46.736 0.758 -61.064 1.00 96.69 181 ARG A CA 1
ATOM 1352 C C . ARG A 1 181 ? 46.539 1.837 -62.133 1.00 96.69 181 ARG A C 1
ATOM 1354 O O . ARG A 1 181 ? 47.183 1.795 -63.173 1.00 96.69 181 ARG A O 1
ATOM 1361 N N . LEU A 1 182 ? 45.671 2.820 -61.893 1.00 95.75 182 LEU A N 1
ATOM 1362 C CA . LEU A 1 182 ? 45.513 3.965 -62.797 1.00 95.75 182 LEU A CA 1
ATOM 1363 C C . LEU A 1 182 ? 46.780 4.819 -62.870 1.00 95.75 182 LEU A C 1
ATOM 1365 O O . LEU A 1 182 ? 47.133 5.273 -63.956 1.00 95.75 182 LEU A O 1
ATOM 1369 N N . ASN A 1 183 ? 47.478 5.014 -61.748 1.00 95.19 183 ASN A N 1
ATOM 1370 C CA . ASN A 1 183 ? 48.768 5.705 -61.751 1.00 95.19 183 ASN A CA 1
ATOM 1371 C C . ASN A 1 183 ? 49.817 4.937 -62.569 1.00 95.19 183 ASN A C 1
ATOM 1373 O O . ASN A 1 183 ? 50.536 5.559 -63.346 1.00 95.19 183 ASN A O 1
ATOM 1377 N N . GLU A 1 184 ? 49.866 3.606 -62.449 1.00 95.44 184 GLU A N 1
ATOM 1378 C CA . GLU A 1 184 ? 50.752 2.751 -63.256 1.00 95.44 184 GLU A CA 1
ATOM 1379 C C . GLU A 1 184 ? 50.458 2.897 -64.758 1.00 95.44 184 GLU A C 1
ATOM 1381 O O . GLU A 1 184 ? 51.354 3.228 -65.529 1.00 95.44 184 GLU A O 1
ATOM 1386 N N . ILE A 1 185 ? 49.189 2.774 -65.166 1.00 96.12 185 ILE A N 1
ATOM 1387 C CA . ILE A 1 185 ? 48.771 2.939 -66.571 1.00 96.12 185 ILE A CA 1
ATOM 1388 C C . ILE A 1 185 ? 49.081 4.356 -67.077 1.00 96.12 185 ILE A C 1
ATOM 1390 O O . ILE A 1 185 ? 49.542 4.532 -68.200 1.00 96.12 185 ILE A O 1
ATOM 1394 N N . THR A 1 186 ? 48.865 5.385 -66.255 1.00 95.75 186 THR A N 1
ATOM 1395 C CA . THR A 1 186 ? 49.190 6.771 -66.631 1.00 95.75 186 THR A CA 1
ATOM 1396 C C . THR A 1 186 ? 50.690 6.938 -66.882 1.00 95.75 186 THR A C 1
ATOM 1398 O O . THR A 1 186 ? 51.085 7.645 -67.809 1.00 95.75 186 THR A O 1
ATOM 1401 N N . HIS A 1 187 ? 51.533 6.266 -66.093 1.00 95.06 187 HIS A N 1
ATOM 1402 C CA . HIS A 1 187 ? 52.978 6.257 -66.305 1.00 95.06 187 HIS A CA 1
ATOM 1403 C C . HIS A 1 187 ? 53.359 5.547 -67.612 1.00 95.06 187 HIS A C 1
ATOM 1405 O O . HIS A 1 187 ? 54.118 6.108 -68.398 1.00 95.06 187 HIS A O 1
ATOM 1411 N N . GLU A 1 188 ? 52.769 4.379 -67.891 1.00 95.06 188 GLU A N 1
ATOM 1412 C CA . GLU A 1 188 ? 52.969 3.645 -69.151 1.00 95.06 188 GLU A CA 1
ATOM 1413 C C . GLU A 1 188 ? 52.558 4.472 -70.379 1.00 95.06 188 GLU A C 1
ATOM 1415 O O . GLU A 1 188 ? 53.293 4.527 -71.364 1.00 95.06 188 GLU A O 1
ATOM 1420 N N . ILE A 1 189 ? 51.413 5.163 -70.313 1.00 95.06 189 ILE A N 1
ATOM 1421 C CA . ILE A 1 189 ? 50.939 6.044 -71.390 1.00 95.06 189 ILE A CA 1
ATOM 1422 C C . ILE A 1 189 ? 51.932 7.181 -71.633 1.00 95.06 189 ILE A C 1
ATOM 1424 O O . ILE A 1 189 ? 52.254 7.458 -72.786 1.00 95.06 189 ILE A O 1
ATOM 1428 N N . ASN A 1 190 ? 52.436 7.827 -70.578 1.00 94.44 190 ASN A N 1
ATOM 1429 C CA . ASN A 1 190 ? 53.420 8.900 -70.730 1.00 94.44 190 ASN A CA 1
ATOM 1430 C C . ASN A 1 190 ? 54.694 8.401 -71.427 1.00 94.44 190 ASN A C 1
ATOM 1432 O O . ASN A 1 190 ? 55.156 9.045 -72.367 1.00 94.44 190 ASN A O 1
ATOM 1436 N N . SER A 1 191 ? 55.214 7.231 -71.039 1.00 94.25 191 SER A N 1
ATOM 1437 C CA . SER A 1 191 ? 56.367 6.621 -71.714 1.00 94.25 191 SER A CA 1
ATOM 1438 C C . SER A 1 191 ? 56.083 6.299 -73.185 1.00 94.25 191 SER A C 1
ATOM 1440 O O . SER A 1 191 ? 56.908 6.595 -74.047 1.00 94.25 191 SER A O 1
ATOM 1442 N N . ALA A 1 192 ? 54.904 5.755 -73.499 1.00 94.38 192 ALA A N 1
ATOM 1443 C CA . ALA A 1 192 ? 54.511 5.463 -74.878 1.00 94.38 192 ALA A CA 1
ATOM 1444 C C . ALA A 1 192 ? 54.367 6.738 -75.731 1.00 94.38 192 ALA A C 1
ATOM 1446 O O . ALA A 1 192 ? 54.735 6.745 -76.905 1.00 94.38 192 ALA A O 1
ATOM 1447 N N . VAL A 1 193 ? 53.861 7.831 -75.150 1.00 94.81 193 VAL A N 1
ATOM 1448 C CA . VAL A 1 193 ? 53.766 9.139 -75.819 1.00 94.81 193 VAL A CA 1
ATOM 1449 C C . VAL A 1 193 ? 55.155 9.708 -76.114 1.00 94.81 193 VAL A C 1
ATOM 1451 O O . VAL A 1 193 ? 55.372 10.218 -77.214 1.00 94.81 193 VAL A O 1
ATOM 1454 N N . GLU A 1 194 ? 56.103 9.607 -75.179 1.00 93.12 194 GLU A N 1
ATOM 1455 C CA . GLU A 1 194 ? 57.497 10.018 -75.404 1.00 93.12 194 GLU A CA 1
ATOM 1456 C C . GLU A 1 194 ? 58.151 9.211 -76.535 1.00 93.12 194 GLU A C 1
ATOM 1458 O O . GLU A 1 194 ? 58.769 9.787 -77.436 1.00 93.12 194 GLU A O 1
ATOM 1463 N N . GLU A 1 195 ? 57.963 7.889 -76.535 1.00 92.62 195 GLU A N 1
ATOM 1464 C CA . GLU A 1 195 ? 58.459 7.005 -77.591 1.00 92.62 195 GLU A CA 1
ATOM 1465 C C . GLU A 1 195 ? 57.838 7.353 -78.952 1.00 92.62 195 GLU A C 1
ATOM 1467 O O . GLU A 1 195 ? 58.549 7.503 -79.948 1.00 92.62 195 GLU A O 1
ATOM 1472 N N . GLN A 1 196 ? 56.520 7.565 -79.000 1.00 93.31 196 GLN A N 1
ATOM 1473 C CA . GLN A 1 196 ? 55.813 7.940 -80.222 1.00 93.31 196 GLN A CA 1
ATOM 1474 C C . GLN A 1 196 ? 56.266 9.306 -80.750 1.00 93.31 196 GLN A C 1
ATOM 1476 O O . GLN A 1 196 ? 56.439 9.465 -81.960 1.00 93.31 196 GLN A O 1
ATOM 1481 N N . ALA A 1 197 ? 56.481 10.289 -79.871 1.00 92.44 197 ALA A N 1
ATOM 1482 C CA . ALA A 1 197 ? 56.998 11.600 -80.251 1.00 92.44 197 ALA A CA 1
ATOM 1483 C C . ALA A 1 197 ? 58.412 11.493 -80.844 1.00 92.44 197 ALA A C 1
ATOM 1485 O O . ALA A 1 197 ? 58.693 12.100 -81.881 1.00 92.44 197 ALA A O 1
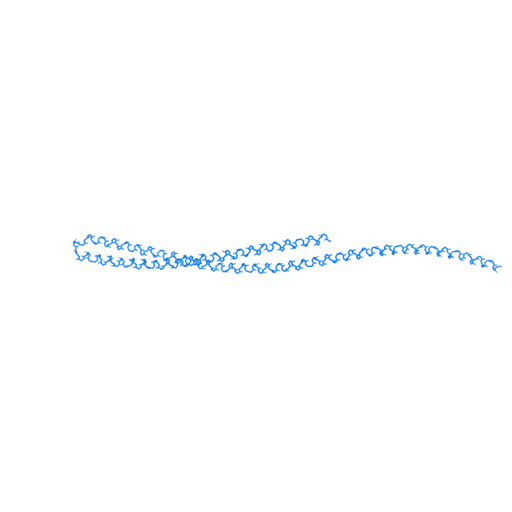ATOM 1486 N N . SER A 1 198 ? 59.278 10.676 -80.237 1.00 91.06 198 SER A N 1
ATOM 1487 C CA . SER A 1 198 ? 60.612 10.381 -80.770 1.00 91.06 198 SER A CA 1
ATOM 1488 C C . SER A 1 198 ? 60.539 9.693 -82.139 1.00 91.06 198 SER A C 1
ATOM 1490 O O . SER A 1 198 ? 61.203 10.115 -83.089 1.00 91.06 198 SER A O 1
ATOM 1492 N N . GLY A 1 199 ? 59.664 8.693 -82.285 1.00 92.12 199 GLY A N 1
ATOM 1493 C CA . GLY A 1 199 ? 59.419 8.010 -83.555 1.00 92.12 199 GLY A CA 1
ATOM 1494 C C . GLY A 1 199 ? 58.906 8.954 -84.645 1.00 92.12 199 GLY A C 1
ATOM 1495 O O . GLY A 1 199 ? 59.402 8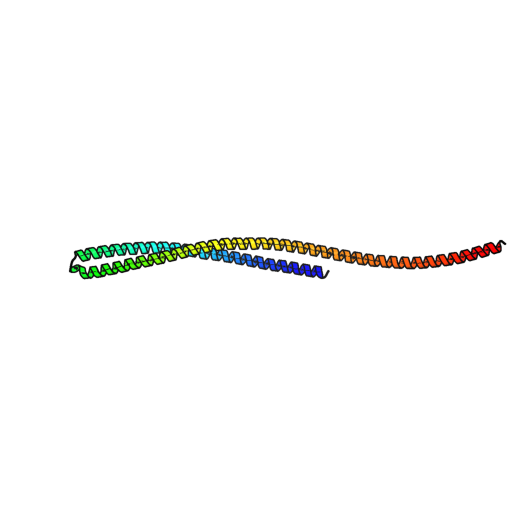.927 -85.771 1.00 92.12 199 GLY A O 1
ATOM 1496 N N . ALA A 1 200 ? 57.971 9.847 -84.316 1.00 90.25 200 ALA A N 1
ATOM 1497 C CA . ALA A 1 200 ? 57.463 10.854 -85.244 1.00 90.25 200 ALA A CA 1
ATOM 1498 C C . ALA A 1 200 ? 58.567 11.821 -85.705 1.00 90.25 200 ALA A C 1
ATOM 1500 O O . ALA A 1 200 ? 58.665 12.106 -86.899 1.00 90.25 200 ALA A O 1
ATOM 1501 N N . GLN A 1 201 ? 59.440 12.277 -84.798 1.00 87.25 201 GLN A N 1
ATOM 1502 C CA . GLN A 1 201 ? 60.606 13.095 -85.160 1.00 87.25 201 GLN A CA 1
ATOM 1503 C C . GLN A 1 201 ? 61.556 12.356 -86.108 1.00 87.25 201 GLN A C 1
ATOM 1505 O O . GLN A 1 201 ? 62.042 12.945 -87.073 1.00 87.25 201 GLN A O 1
ATOM 1510 N N . ALA A 1 202 ? 61.806 11.067 -85.863 1.00 87.44 202 ALA A N 1
ATOM 1511 C CA . ALA A 1 202 ? 62.643 10.252 -86.735 1.00 87.44 202 ALA A CA 1
ATOM 1512 C C . ALA A 1 202 ? 62.045 10.116 -88.146 1.00 87.44 202 ALA A C 1
ATOM 1514 O O . ALA A 1 202 ? 62.775 10.233 -89.128 1.00 87.44 202 ALA A O 1
ATOM 1515 N N . VAL A 1 203 ? 60.724 9.931 -88.257 1.00 88.69 203 VAL A N 1
ATOM 1516 C CA . VAL A 1 203 ? 60.016 9.877 -89.548 1.00 88.69 203 VAL A CA 1
ATOM 1517 C C . VAL A 1 203 ? 60.103 11.209 -90.289 1.00 88.69 203 VAL A C 1
ATOM 1519 O O . VAL A 1 203 ? 60.408 11.212 -91.478 1.00 88.69 203 VAL A O 1
ATOM 1522 N N . VAL A 1 204 ? 59.878 12.336 -89.603 1.00 87.44 204 VAL A N 1
ATOM 1523 C CA . VAL A 1 204 ? 60.013 13.674 -90.208 1.00 87.44 204 VAL A CA 1
ATOM 1524 C C . VAL A 1 204 ? 61.422 13.869 -90.759 1.00 87.44 204 VAL A C 1
ATOM 1526 O O . VAL A 1 204 ? 61.574 14.234 -91.918 1.00 87.44 204 VAL A O 1
ATOM 1529 N N . LYS A 1 205 ? 62.448 13.536 -89.969 1.00 83.12 205 LYS A N 1
ATOM 1530 C CA . LYS A 1 205 ? 63.852 13.646 -90.384 1.00 83.12 205 LYS A CA 1
ATOM 1531 C C . LYS A 1 205 ? 64.216 12.729 -91.558 1.00 83.12 205 LYS A C 1
ATOM 1533 O O . LYS A 1 205 ? 65.144 13.036 -92.289 1.00 83.12 205 LYS A O 1
ATOM 1538 N N . ALA A 1 206 ? 63.533 11.598 -91.721 1.00 83.12 206 ALA A N 1
ATOM 1539 C CA . ALA A 1 206 ? 63.741 10.692 -92.850 1.00 83.12 206 ALA A CA 1
ATOM 1540 C C . ALA A 1 206 ? 63.027 11.146 -94.138 1.00 83.12 206 ALA A C 1
ATOM 1542 O O . ALA A 1 206 ? 63.323 10.610 -95.204 1.00 83.12 206 ALA A O 1
ATOM 1543 N N . MET A 1 207 ? 62.065 12.073 -94.039 1.00 78.00 207 MET A N 1
ATOM 1544 C CA . MET A 1 207 ? 61.372 12.658 -95.193 1.00 78.00 207 MET A CA 1
ATOM 1545 C C . MET A 1 207 ? 62.042 13.930 -95.737 1.00 78.00 207 MET A C 1
ATOM 1547 O O . MET A 1 207 ? 61.689 14.350 -96.840 1.00 78.00 207 MET A O 1
ATOM 1551 N N . GLU A 1 208 ? 62.973 14.528 -94.989 1.00 61.94 208 GLU A N 1
ATOM 1552 C CA . GLU A 1 208 ? 63.895 15.577 -95.464 1.00 61.94 208 GLU A CA 1
ATOM 1553 C C . GLU A 1 208 ? 65.080 14.981 -96.238 1.00 61.94 208 GLU A C 1
ATOM 1555 O O . GLU A 1 208 ? 65.458 15.586 -97.269 1.00 61.94 208 GLU A O 1
#

Sequence (208 aa):
LDISNRSREEVQSGIGTMEKATDGLNKINTTIQSSGEIIDALGTRADDIGKIIEVIDDLAEQTNLLALNAAIEAARAGEHGLGFAVVADEVRKLAEKSAQSTKEISELIQSIQKEARKAVENMDRSTDIVNEGLNLGQELNAALRKISNVVTEVYKFAQEIGAATNEQSHGSSQIARATTRLNEITHEINSAVEEQASGAQAVVKAME

Solvent-accessible surface area (backbone atoms only — not comparable to full-atom values): 10400 Å² total; per-residue (Å²): 106,70,67,40,53,51,53,44,51,52,39,51,52,50,45,57,52,49,54,51,51,47,52,50,44,52,52,48,47,54,50,42,52,55,50,36,56,54,37,52,52,50,31,53,52,34,51,55,50,46,58,52,39,54,54,50,34,55,50,18,53,51,44,26,53,51,17,49,53,43,29,53,52,14,60,72,53,44,85,83,12,55,71,50,28,55,51,18,53,50,46,26,52,52,17,54,53,46,34,53,51,34,50,55,50,46,56,52,37,54,48,51,34,52,52,28,55,53,50,41,54,53,38,53,54,48,45,52,53,41,53,51,51,46,52,53,49,52,53,50,47,53,52,44,53,52,51,44,51,51,43,52,50,53,42,51,54,52,50,52,51,52,52,52,51,51,51,51,51,54,52,50,53,51,49,53,53,52,53,53,51,48,53,53,52,53,52,53,50,51,54,51,50,54,52,50,52,52,50,50,51,52,52,53,64,71,74,108

Mean predicted aligned error: 8.62 Å